Protein AF-A0A7J7QQ40-F1 (afdb_monomer_lite)

Sequence (244 aa):
MPFCTGELHTMHVVSPAYDCWCMTLIPDDSARLPAAACSSGGNGVAVFYRFKDASKQMCRLAPVPLTRGSFDIHYNEQHAAFTDAGNSPEMTLQQQGPDGIRLATNDGMHLYGQYQVTAKIAGASGVVTAFYVRSTDTYTLGNKDSPFHEIDIEFLNGNPAPPNSIWLNTYKNGISGGETLVKPADYQKLLGLSPGQTAENTYITYGFNWQPDYVMWLLNGKALQRRLYGQNITWTEMDGRSYW

Radius of gyration: 18.69 Å; chains: 1; bounding box: 43×42×52 Å

Secondary structure (DSSP, 8-state):
-----STT--EEEE-TT--EEEESSPPPGGG---THHHHTT----EE--EESSSS----------SSGGGEEEEE-GGGEEEE--TTS-EEEE--BTTB--EEEETT--EESEEEEEEEPPP-STT-EEEEEEES-----TT-TT----EEEEEEE-STTSPTTEEEEEEEETTEE---EEEPHHHHHHHHTPPTT--TTTS-EEEEEEE-SSEEEEEETTEEEEEEETT----EE-TTS-EE-

Foldseek 3Di:
DDWPPDPQFPKWKQWLVGDIDTDRDDPDPVNPDDPVCLQVSHRDIQIDKQAPPDPDGGDDDDDQDQDPVQKDWPDDCVQWDWDCPPVDTDIGWDDDVPDGTDIDTPPHGIDFDKDKDWDQDDQDAADKDKDKDKRDPPPDVVCPQQFMWMWIWIAHNVDLAPGRWTKTWIGGGNHTPAIDIHHQVLVCVVVVPDPPDGSNRDTWMWMWGGHPFKIFTDINSHTPDIDGVPDDDWHQDRNGDTDD

pLDDT: mean 78.9, std 18.03, range [40.53, 97.75]

Structure (mmCIF, N/CA/C/O backbone):
data_AF-A0A7J7QQ40-F1
#
_entry.id   AF-A0A7J7QQ40-F1
#
loop_
_atom_site.group_PDB
_atom_site.id
_atom_site.type_symbol
_atom_site.label_atom_id
_atom_site.label_alt_id
_atom_site.label_comp_id
_atom_site.label_asym_id
_atom_site.label_entity_id
_atom_site.label_seq_id
_atom_site.pdbx_PDB_ins_code
_atom_site.Cartn_x
_atom_site.Cartn_y
_atom_site.Cartn_z
_atom_site.occupancy
_atom_site.B_iso_or_equiv
_atom_site.auth_seq_id
_atom_site.auth_comp_id
_atom_site.auth_asym_id
_atom_site.auth_atom_id
_atom_site.pdbx_PDB_model_num
ATOM 1 N N . MET A 1 1 ? -12.826 -19.209 -13.824 1.00 40.53 1 MET A N 1
ATOM 2 C CA . MET A 1 1 ? -12.082 -18.076 -14.420 1.00 40.53 1 MET A CA 1
ATOM 3 C C . MET A 1 1 ? -11.463 -18.572 -15.715 1.00 40.53 1 MET A C 1
ATOM 5 O O . MET A 1 1 ? -10.940 -19.684 -15.684 1.00 40.53 1 MET A O 1
ATOM 9 N N . PRO A 1 2 ? -11.584 -17.855 -16.844 1.00 41.72 2 PRO A N 1
ATOM 10 C CA . PRO A 1 2 ? -11.052 -18.345 -18.104 1.00 41.72 2 PRO A CA 1
ATOM 11 C C . PRO A 1 2 ? -9.528 -18.368 -18.008 1.00 41.72 2 PRO A C 1
ATOM 13 O O . PRO A 1 2 ? -8.881 -17.335 -17.848 1.00 41.72 2 PRO A O 1
ATOM 16 N N . PHE A 1 3 ? -8.950 -19.562 -18.078 1.00 45.97 3 PHE A N 1
ATOM 17 C CA . PHE A 1 3 ? -7.563 -19.671 -18.483 1.00 45.97 3 PHE A CA 1
ATOM 18 C C . PHE A 1 3 ? -7.484 -19.111 -19.904 1.00 45.97 3 PHE A C 1
ATOM 20 O O . PHE A 1 3 ? -8.320 -19.456 -20.741 1.00 45.97 3 PHE A O 1
ATOM 27 N N . CYS A 1 4 ? -6.491 -18.277 -20.200 1.00 50.59 4 CYS A N 1
ATOM 28 C CA . CYS A 1 4 ? -6.173 -17.954 -21.589 1.00 50.59 4 CYS A CA 1
ATOM 29 C C . CYS A 1 4 ? -5.470 -19.179 -22.203 1.00 50.59 4 CYS A C 1
ATOM 31 O O . CYS A 1 4 ? -4.272 -19.182 -22.451 1.00 50.59 4 CYS A O 1
ATOM 33 N N . THR A 1 5 ? -6.202 -20.286 -22.334 1.00 43.09 5 THR A N 1
ATOM 34 C CA . THR A 1 5 ? -5.744 -21.540 -22.932 1.00 43.09 5 THR A CA 1
ATOM 35 C C . THR A 1 5 ? -5.909 -21.432 -24.438 1.00 43.09 5 THR A C 1
ATOM 37 O O . THR A 1 5 ? -6.897 -21.890 -25.003 1.00 43.09 5 THR A O 1
ATOM 40 N N . GLY A 1 6 ? -4.959 -20.764 -25.078 1.00 49.62 6 GLY A N 1
ATOM 41 C CA . GLY A 1 6 ? -4.845 -20.702 -26.528 1.00 49.62 6 GLY A CA 1
ATOM 42 C C . GLY A 1 6 ? -3.527 -20.042 -26.899 1.00 49.62 6 GLY A C 1
ATOM 43 O O . GLY A 1 6 ? -3.205 -18.992 -26.352 1.00 49.62 6 GLY A O 1
ATOM 44 N N . GLU A 1 7 ? -2.781 -20.638 -27.832 1.00 49.59 7 GLU A N 1
ATOM 45 C CA . GLU A 1 7 ? -1.450 -20.181 -28.282 1.00 49.59 7 GLU A CA 1
ATOM 46 C C . GLU A 1 7 ? -1.433 -18.741 -28.838 1.00 49.59 7 GLU A C 1
ATOM 48 O O . GLU A 1 7 ? -0.372 -18.177 -29.083 1.00 49.59 7 GLU A O 1
ATOM 53 N N . LEU A 1 8 ? -2.607 -18.126 -29.012 1.00 50.50 8 LEU A N 1
ATOM 54 C CA . LEU A 1 8 ? -2.779 -16.775 -29.536 1.00 50.50 8 LEU A CA 1
ATOM 55 C C . LEU A 1 8 ? -2.866 -15.692 -28.449 1.00 50.50 8 LEU A C 1
ATOM 57 O O . LEU A 1 8 ? -2.688 -14.522 -28.771 1.00 50.50 8 LEU A O 1
ATOM 61 N N . HIS A 1 9 ? -3.150 -16.035 -27.187 1.00 48.72 9 HIS A N 1
ATOM 62 C CA . HIS A 1 9 ? -3.344 -15.055 -26.111 1.00 48.72 9 HIS A CA 1
ATOM 63 C C . HIS A 1 9 ? -2.091 -14.953 -25.233 1.00 48.72 9 HIS A C 1
ATOM 65 O O . HIS A 1 9 ? -1.839 -15.818 -24.401 1.00 48.72 9 HIS A O 1
ATOM 71 N N . THR A 1 10 ? -1.309 -13.887 -25.409 1.00 52.91 10 THR A N 1
ATOM 72 C CA . THR A 1 10 ? -0.027 -13.672 -24.708 1.00 52.91 10 THR A CA 1
ATOM 73 C C . THR A 1 10 ? -0.161 -12.838 -23.435 1.00 52.91 10 THR A C 1
ATOM 75 O O . THR A 1 10 ? 0.823 -12.632 -22.723 1.00 52.91 10 THR A O 1
ATOM 78 N N . MET A 1 11 ? -1.362 -12.326 -23.140 1.00 56.81 11 MET A N 1
ATOM 79 C CA . MET A 1 11 ? -1.554 -11.365 -22.062 1.00 56.81 11 MET A CA 1
ATOM 80 C C . MET A 1 11 ? -2.849 -11.537 -21.286 1.00 56.81 11 MET A C 1
ATOM 82 O O . MET A 1 11 ? -3.912 -11.878 -21.811 1.00 56.81 11 MET A O 1
ATOM 86 N N . HIS A 1 12 ? -2.722 -11.172 -20.019 1.00 57.28 12 HIS A N 1
ATOM 87 C CA . HIS A 1 12 ? -3.754 -11.168 -19.007 1.00 57.28 12 HIS A CA 1
ATOM 88 C C . HIS A 1 12 ? -4.000 -9.742 -18.548 1.00 57.28 12 HIS A C 1
ATOM 90 O O . HIS A 1 12 ? -3.042 -8.999 -18.329 1.00 57.28 12 HIS A O 1
ATOM 96 N N . VAL A 1 13 ? -5.264 -9.368 -18.404 1.00 62.62 13 VAL A N 1
ATOM 97 C CA . VAL A 1 13 ? -5.657 -7.997 -18.079 1.00 62.62 13 VAL A CA 1
ATOM 98 C C . VAL A 1 13 ? -6.660 -8.023 -16.931 1.00 62.62 13 VAL A C 1
ATOM 100 O O . VAL A 1 13 ? -7.603 -8.808 -16.983 1.00 62.62 13 VAL A O 1
ATOM 103 N N . VAL A 1 14 ? -6.458 -7.196 -15.906 1.00 58.94 14 VAL A N 1
ATOM 104 C CA . VAL A 1 14 ? -7.343 -7.046 -14.739 1.00 58.94 14 VAL A CA 1
ATOM 105 C C . VAL A 1 14 ? -7.916 -5.634 -14.721 1.00 58.94 14 VAL A C 1
ATOM 107 O O . VAL A 1 14 ? -7.159 -4.669 -14.687 1.00 58.94 14 VAL A O 1
ATOM 110 N N . SER A 1 15 ? -9.236 -5.467 -14.776 1.00 58.34 15 SER A N 1
ATOM 111 C CA . SER A 1 15 ? -9.836 -4.130 -14.635 1.00 58.34 15 SER A CA 1
ATOM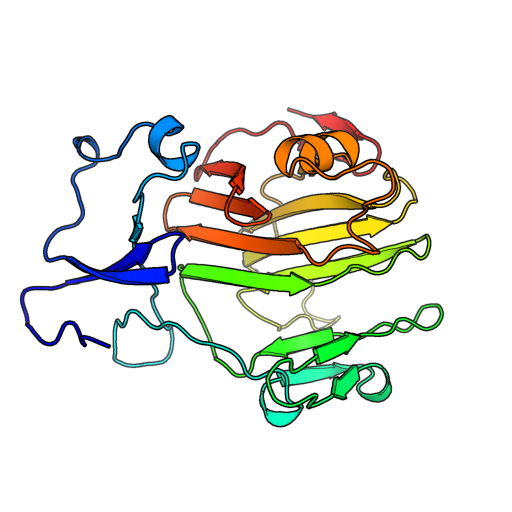 112 C C . SER A 1 15 ? -9.702 -3.629 -13.183 1.00 58.34 15 SER A C 1
ATOM 114 O O . SER A 1 15 ? -9.574 -4.444 -12.274 1.00 58.34 15 SER A O 1
ATOM 116 N N . PRO A 1 16 ? -9.804 -2.317 -12.902 1.00 55.16 16 PRO A N 1
ATOM 117 C CA . PRO A 1 16 ? -10.006 -1.776 -11.563 1.00 55.16 16 PRO A CA 1
ATOM 118 C C . PRO A 1 16 ? -11.218 -2.379 -10.846 1.00 55.16 16 PRO A C 1
ATOM 120 O O . PRO A 1 16 ? -11.280 -2.315 -9.623 1.00 55.16 16 PRO A O 1
ATOM 123 N N . ALA A 1 17 ? -12.161 -2.961 -11.597 1.00 55.66 17 ALA A N 1
ATOM 124 C CA . ALA A 1 17 ? -13.307 -3.710 -11.091 1.00 55.66 17 ALA A CA 1
ATOM 125 C C . ALA A 1 17 ? -13.046 -5.228 -10.956 1.00 55.66 17 ALA A C 1
ATOM 127 O O . ALA A 1 17 ? -13.964 -5.971 -10.628 1.00 55.66 17 ALA A O 1
ATOM 128 N N . TYR A 1 18 ? -11.806 -5.687 -11.155 1.00 56.03 18 TYR A N 1
ATOM 129 C CA . TYR A 1 18 ? -11.354 -7.079 -11.032 1.00 56.03 18 TYR A CA 1
ATOM 130 C C . TYR A 1 18 ? -11.848 -8.061 -12.104 1.00 56.03 18 TYR A C 1
ATOM 132 O O . TYR A 1 18 ? -11.770 -9.279 -11.926 1.00 56.03 18 TYR A O 1
ATOM 140 N N . ASP A 1 19 ? -12.259 -7.559 -13.266 1.00 57.31 19 ASP A N 1
ATOM 141 C CA . ASP A 1 19 ? -12.569 -8.412 -14.412 1.00 57.31 19 ASP A CA 1
ATOM 142 C C . ASP A 1 19 ? -11.286 -8.894 -15.087 1.00 57.31 19 ASP A C 1
ATOM 144 O O . ASP A 1 19 ? -10.409 -8.092 -15.410 1.00 57.31 19 ASP A O 1
ATOM 148 N N . CYS A 1 20 ? -11.193 -10.199 -15.345 1.00 55.28 20 CYS A N 1
ATOM 149 C CA . CYS A 1 20 ? -10.076 -10.799 -16.072 1.00 55.28 20 CYS A CA 1
ATOM 150 C C . CYS A 1 20 ? -10.378 -10.888 -17.574 1.00 55.28 20 CYS A C 1
ATOM 152 O O . CYS A 1 20 ? -11.368 -11.503 -17.969 1.00 55.28 20 CYS A O 1
ATOM 154 N N . TRP A 1 21 ? -9.478 -10.365 -18.407 1.00 61.38 21 TRP A N 1
ATOM 155 C CA . TRP A 1 21 ? -9.560 -10.413 -19.869 1.00 61.38 21 TRP A CA 1
ATOM 156 C C . TRP A 1 21 ? -8.337 -11.129 -20.457 1.00 61.38 21 TRP A C 1
ATOM 158 O O . TRP A 1 21 ? -7.235 -11.061 -19.903 1.00 61.38 21 TRP A O 1
ATOM 168 N N . CYS A 1 22 ? -8.533 -11.800 -21.594 1.00 59.53 22 CYS A N 1
ATOM 169 C CA . CYS A 1 22 ? -7.464 -12.390 -22.402 1.00 59.53 22 CYS A CA 1
ATOM 170 C C . CYS A 1 22 ? -7.233 -11.524 -23.640 1.00 59.53 22 CYS A C 1
ATOM 172 O O . CYS A 1 22 ? -8.180 -11.238 -24.372 1.00 59.53 22 CYS A O 1
ATOM 174 N N . MET A 1 23 ? -5.985 -11.140 -23.909 1.00 61.31 23 MET A N 1
ATOM 175 C CA . MET A 1 23 ? -5.627 -10.364 -25.101 1.00 61.31 23 MET A CA 1
ATOM 176 C C . MET A 1 23 ? -4.558 -11.080 -25.927 1.00 61.31 23 MET A C 1
ATOM 178 O O . MET A 1 23 ? -3.680 -11.750 -25.385 1.00 61.31 23 MET A O 1
ATOM 182 N N . THR A 1 24 ? -4.664 -10.959 -27.253 1.00 58.03 24 THR A N 1
ATOM 183 C CA . THR A 1 24 ? -3.716 -11.528 -28.229 1.00 58.03 24 THR A CA 1
ATOM 184 C C . THR A 1 24 ? -2.594 -10.564 -28.615 1.00 58.03 24 THR A C 1
ATOM 186 O O . THR A 1 24 ? -1.548 -10.996 -29.090 1.00 58.03 24 THR A O 1
ATOM 189 N N . LEU A 1 25 ? -2.795 -9.261 -28.409 1.00 56.12 25 LEU A N 1
ATOM 190 C CA . LEU A 1 25 ? -1.880 -8.199 -28.820 1.00 56.12 25 LEU A CA 1
ATOM 191 C C . LEU A 1 25 ? -1.725 -7.184 -27.694 1.00 56.12 25 LEU A C 1
ATOM 193 O O . LEU A 1 25 ? -2.730 -6.770 -27.111 1.00 56.12 25 LEU A O 1
ATOM 197 N N . ILE A 1 26 ? -0.481 -6.771 -27.428 1.00 52.78 26 ILE A N 1
ATOM 198 C CA . ILE A 1 26 ? -0.191 -5.537 -26.685 1.00 52.78 26 ILE A CA 1
ATOM 199 C C . ILE A 1 26 ? -0.907 -4.413 -27.441 1.00 52.78 26 ILE A C 1
ATOM 201 O O . ILE A 1 26 ? -0.630 -4.258 -28.634 1.00 52.78 26 ILE A O 1
ATOM 205 N N . PRO A 1 27 ? -1.858 -3.681 -26.821 1.00 52.19 27 PRO A N 1
ATOM 206 C CA . PRO A 1 27 ? -2.419 -2.500 -27.452 1.00 52.19 27 PRO A CA 1
ATOM 207 C C . PRO A 1 27 ? -1.269 -1.593 -27.865 1.00 52.19 27 PRO A C 1
ATOM 209 O O . PRO A 1 27 ? -0.388 -1.318 -27.052 1.00 52.19 27 PRO A O 1
ATOM 212 N N . ASP A 1 28 ? -1.272 -1.168 -29.124 1.00 49.88 28 ASP A N 1
ATOM 213 C CA . ASP A 1 28 ? -0.331 -0.166 -29.612 1.00 49.88 28 ASP A CA 1
ATOM 214 C C . ASP A 1 28 ? -0.347 1.060 -28.682 1.00 49.88 28 ASP A C 1
ATOM 216 O O . ASP A 1 28 ? -1.382 1.372 -28.087 1.00 49.88 28 ASP A O 1
ATOM 220 N N . ASP A 1 29 ? 0.768 1.780 -28.558 1.00 48.84 29 ASP A N 1
ATOM 221 C CA . ASP A 1 29 ? 0.825 2.981 -27.716 1.00 48.84 29 ASP A CA 1
ATOM 222 C C . ASP A 1 29 ? -0.242 4.020 -28.114 1.00 48.84 29 ASP A C 1
ATOM 224 O O . ASP A 1 29 ? -0.728 4.762 -27.261 1.00 48.84 29 ASP A O 1
ATOM 228 N N . SER A 1 30 ? -0.685 4.040 -29.378 1.00 50.53 30 SER A N 1
ATOM 229 C CA . SER A 1 30 ? -1.809 4.865 -29.844 1.00 50.53 30 SER A CA 1
ATOM 230 C C . SER A 1 30 ? -3.179 4.434 -29.302 1.00 50.53 30 SER A C 1
ATOM 232 O O . SER A 1 30 ? -4.102 5.246 -29.257 1.00 50.53 30 SER A O 1
ATOM 234 N N . ALA A 1 31 ? -3.320 3.184 -28.854 1.00 45.34 31 ALA A N 1
ATOM 235 C CA . ALA A 1 31 ? -4.502 2.666 -28.169 1.00 45.34 31 ALA A CA 1
ATOM 236 C C . ALA A 1 31 ? -4.484 2.962 -26.658 1.00 45.34 31 ALA A C 1
ATOM 238 O O . ALA A 1 31 ? -5.465 2.679 -25.961 1.00 45.34 31 ALA A O 1
ATOM 239 N N . ARG A 1 32 ? -3.396 3.553 -26.136 1.00 50.00 32 ARG A N 1
ATOM 240 C CA . ARG A 1 32 ? -3.329 4.041 -24.757 1.00 50.00 32 ARG A CA 1
ATOM 241 C C . ARG A 1 32 ? -4.379 5.127 -24.576 1.00 50.00 32 ARG A C 1
ATOM 243 O O . ARG A 1 32 ? -4.264 6.234 -25.100 1.00 50.00 32 ARG A O 1
ATOM 250 N N . LEU A 1 33 ? -5.401 4.816 -23.783 1.00 48.16 33 LEU A N 1
ATOM 251 C CA . LEU A 1 33 ? -6.393 5.814 -23.419 1.00 48.16 33 LEU A CA 1
ATOM 252 C C . LEU A 1 33 ? -5.708 6.996 -22.704 1.00 48.16 33 LEU A C 1
ATOM 254 O O . LEU A 1 33 ? -4.766 6.790 -21.924 1.00 48.16 33 LEU A O 1
ATOM 258 N N . PRO A 1 34 ? -6.174 8.237 -22.939 1.00 53.06 34 PRO A N 1
ATOM 259 C CA . PRO A 1 34 ? -5.664 9.398 -22.222 1.00 53.06 34 PRO A CA 1
ATOM 260 C C . PRO A 1 34 ? -5.823 9.186 -20.713 1.00 53.06 34 PRO A C 1
ATOM 262 O O . PRO A 1 34 ? -6.773 8.546 -20.270 1.00 53.06 34 PRO A O 1
ATOM 265 N N . ALA A 1 35 ? -4.923 9.750 -19.901 1.00 49.34 35 ALA A N 1
ATOM 266 C CA . ALA A 1 35 ? -4.916 9.534 -18.446 1.00 49.34 35 ALA A CA 1
ATOM 267 C C . ALA A 1 35 ? -6.272 9.838 -17.766 1.00 49.34 35 ALA A C 1
ATOM 269 O O . ALA A 1 35 ? -6.622 9.194 -16.780 1.00 49.34 35 ALA A O 1
ATOM 270 N N . ALA A 1 36 ? -7.060 10.756 -18.338 1.00 51.09 36 ALA A N 1
ATOM 271 C CA . ALA A 1 36 ? -8.415 11.093 -17.897 1.00 51.09 36 ALA A CA 1
ATOM 272 C C . ALA A 1 36 ? -9.437 9.934 -18.010 1.00 51.09 36 ALA A C 1
ATOM 274 O O . ALA A 1 36 ? -10.468 9.932 -17.336 1.00 51.09 36 ALA A O 1
ATOM 275 N N . ALA A 1 37 ? -9.165 8.925 -18.838 1.00 48.50 37 ALA A N 1
ATOM 276 C CA . ALA A 1 37 ? -10.001 7.732 -18.948 1.00 48.50 37 ALA A CA 1
ATOM 277 C C . ALA A 1 37 ? -9.877 6.814 -17.717 1.00 48.50 37 ALA A C 1
ATOM 279 O O . ALA A 1 37 ? -10.826 6.112 -17.382 1.00 48.50 37 ALA A O 1
ATOM 280 N N . CYS A 1 38 ? -8.742 6.853 -17.005 1.00 46.78 38 CYS A N 1
ATOM 281 C CA . CYS A 1 38 ? -8.542 6.089 -15.768 1.00 46.78 38 CYS A CA 1
ATOM 282 C C . CYS A 1 38 ? -9.146 6.782 -14.534 1.00 46.78 38 CYS A C 1
ATOM 284 O O . CYS A 1 38 ? -9.433 6.122 -13.542 1.00 46.78 38 CYS A O 1
ATOM 286 N N . SER A 1 39 ? -9.339 8.106 -14.571 1.00 45.53 39 SER A N 1
ATOM 287 C CA . SER A 1 39 ? -9.872 8.891 -13.446 1.00 45.53 39 SER A CA 1
ATOM 288 C C . SER A 1 39 ? -11.400 9.030 -13.443 1.00 45.53 39 SER A C 1
ATOM 290 O O . SER A 1 39 ? -11.967 9.470 -12.447 1.00 45.53 39 SER A O 1
ATOM 292 N N . SER A 1 40 ? -12.076 8.638 -14.526 1.00 48.31 40 SER A N 1
ATOM 293 C CA . SER A 1 40 ? -13.537 8.722 -14.686 1.00 48.31 40 SER A CA 1
ATOM 294 C C . SER A 1 40 ? -14.291 7.454 -14.260 1.00 48.31 40 SER A C 1
ATOM 296 O O . SER A 1 40 ? -15.495 7.357 -14.482 1.00 48.31 40 SER A O 1
ATOM 298 N N . GLY A 1 41 ? -13.608 6.482 -13.642 1.00 43.09 41 GLY A N 1
ATOM 299 C CA . GLY A 1 41 ? -14.210 5.195 -13.266 1.00 43.09 41 GLY A CA 1
ATOM 300 C C . GLY A 1 41 ? -14.533 4.290 -14.462 1.00 43.09 41 GLY A C 1
ATOM 301 O O . GLY A 1 41 ? -15.332 3.369 -14.328 1.00 43.09 41 GLY A O 1
ATOM 302 N N . GLY A 1 42 ? -13.950 4.560 -15.635 1.00 44.19 42 GLY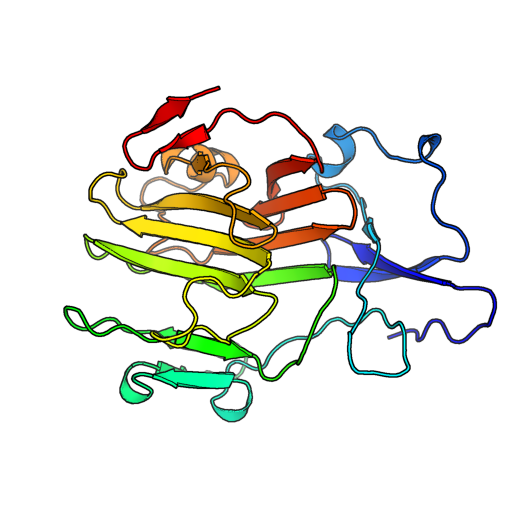 A N 1
ATOM 303 C CA . GLY A 1 42 ? -14.115 3.731 -16.827 1.00 44.19 42 GLY A CA 1
ATOM 304 C C . GLY A 1 42 ? -13.342 2.407 -16.765 1.00 44.19 42 GLY A C 1
ATOM 305 O O . GLY A 1 42 ? -12.440 2.229 -15.948 1.00 44.19 42 GLY A O 1
ATOM 306 N N . ASN A 1 43 ? -13.672 1.508 -17.700 1.00 43.38 43 ASN A N 1
ATOM 307 C CA . ASN A 1 43 ? -13.111 0.160 -17.903 1.00 43.38 43 ASN A CA 1
ATOM 308 C C . ASN A 1 43 ? -11.622 0.140 -18.324 1.00 43.38 43 ASN A C 1
ATOM 310 O O . ASN A 1 43 ? -11.235 -0.680 -19.155 1.00 43.38 43 ASN A O 1
ATOM 314 N N . GLY A 1 44 ? -10.775 1.056 -17.848 1.00 45.22 44 GLY A N 1
ATOM 315 C CA . GLY A 1 44 ? -9.332 0.942 -18.080 1.00 45.22 44 GLY A CA 1
ATOM 316 C C . GLY A 1 44 ? -8.866 -0.387 -17.501 1.00 45.22 44 GLY A C 1
ATOM 317 O O . GLY A 1 44 ? -9.320 -0.737 -16.432 1.00 45.22 44 GLY A O 1
ATOM 318 N N . VAL A 1 45 ? -8.043 -1.173 -18.184 1.00 48.41 45 VAL A N 1
ATOM 319 C CA . VAL A 1 45 ? -7.668 -2.512 -17.707 1.00 48.41 45 VAL A CA 1
ATOM 320 C C . VAL A 1 45 ? -6.159 -2.523 -17.458 1.00 48.41 45 VAL A C 1
ATOM 322 O O . VAL A 1 45 ? -5.386 -2.064 -18.296 1.00 48.41 45 VAL A O 1
ATOM 325 N N . ALA A 1 46 ? -5.730 -2.967 -16.280 1.00 47.22 46 ALA A N 1
ATOM 326 C CA . ALA A 1 46 ? -4.331 -3.166 -15.932 1.00 47.22 46 ALA A CA 1
ATOM 327 C C . ALA A 1 46 ? -3.817 -4.409 -16.667 1.00 47.22 46 ALA A C 1
ATOM 329 O O . ALA A 1 46 ? -4.304 -5.512 -16.430 1.00 47.22 46 ALA A O 1
ATOM 330 N N . VAL A 1 47 ? -2.871 -4.250 -17.587 1.00 51.97 47 VAL A N 1
ATOM 331 C CA . VAL A 1 47 ? -2.272 -5.384 -18.302 1.00 51.97 47 VAL A CA 1
ATOM 332 C C . VAL A 1 47 ? -1.194 -6.009 -17.402 1.00 51.97 47 VAL A C 1
ATOM 334 O O . VAL A 1 47 ? -0.566 -5.327 -16.618 1.00 51.97 47 VAL A O 1
ATOM 337 N N . PHE A 1 48 ? -0.961 -7.312 -17.485 1.00 54.88 48 PHE A N 1
ATOM 338 C CA . PHE A 1 48 ? 0.131 -8.044 -16.825 1.00 54.88 48 PHE A CA 1
ATOM 339 C C . PHE A 1 48 ? -0.010 -8.319 -15.313 1.00 54.88 48 PHE A C 1
ATOM 341 O O . PHE A 1 48 ? 0.206 -7.472 -14.451 1.00 54.88 48 PHE A O 1
ATOM 348 N N . TYR A 1 49 ? -0.219 -9.600 -15.007 1.00 51.28 49 TYR A N 1
ATOM 349 C CA . TYR A 1 49 ? 0.254 -10.254 -13.787 1.00 51.28 49 TYR A CA 1
ATOM 350 C C . TYR A 1 49 ? 1.210 -11.366 -14.234 1.00 51.28 49 TYR A C 1
ATOM 352 O O . TYR A 1 49 ? 0.828 -12.234 -15.026 1.00 51.28 49 TYR A O 1
ATOM 360 N N . ARG A 1 50 ? 2.472 -11.330 -13.797 1.00 52.03 50 ARG A N 1
ATOM 361 C CA . ARG A 1 50 ? 3.450 -12.391 -14.068 1.00 52.03 50 ARG A CA 1
ATOM 362 C C . ARG A 1 50 ? 3.948 -12.951 -12.745 1.00 52.03 50 ARG A C 1
ATOM 364 O O . ARG A 1 50 ? 4.600 -12.259 -11.979 1.00 52.03 50 ARG A O 1
ATOM 371 N N . PHE A 1 51 ? 3.682 -14.224 -12.491 1.00 52.50 51 PHE A N 1
ATOM 372 C CA . PHE A 1 51 ? 4.278 -14.925 -11.359 1.00 52.50 51 PHE A CA 1
ATOM 373 C C . PHE A 1 51 ? 5.715 -15.333 -11.715 1.00 52.50 51 PHE A C 1
ATOM 375 O O . PHE A 1 51 ? 5.963 -15.791 -12.834 1.00 52.50 51 PHE A O 1
ATOM 382 N N . LYS A 1 52 ? 6.674 -15.121 -10.807 1.00 50.88 52 LYS A N 1
ATOM 383 C CA . LYS A 1 52 ? 8.102 -15.348 -11.095 1.00 50.88 52 LYS A CA 1
ATOM 384 C C . LYS A 1 52 ? 8.455 -16.838 -11.173 1.00 50.88 52 LYS A C 1
ATOM 386 O O . LYS A 1 52 ? 9.239 -17.218 -12.038 1.00 50.88 52 LYS A O 1
ATOM 391 N N . ASP A 1 53 ? 7.833 -17.658 -10.322 1.00 52.66 53 ASP A N 1
ATOM 392 C CA . ASP A 1 53 ? 8.268 -19.041 -10.052 1.00 52.66 53 ASP A CA 1
ATOM 393 C C . ASP A 1 53 ? 7.306 -20.130 -10.563 1.00 52.66 53 ASP A C 1
ATOM 395 O O . ASP A 1 53 ? 7.497 -21.317 -10.310 1.00 52.66 53 ASP A O 1
ATOM 399 N N . ALA A 1 54 ? 6.286 -19.760 -11.336 1.00 46.28 54 ALA A N 1
ATOM 400 C CA . ALA A 1 54 ? 5.402 -20.708 -12.000 1.00 46.28 54 ALA A CA 1
ATOM 401 C C . ALA A 1 54 ? 5.708 -20.652 -13.489 1.00 46.28 54 ALA A C 1
ATOM 403 O O . ALA A 1 54 ? 5.748 -19.583 -14.093 1.00 46.28 54 ALA A O 1
ATOM 404 N N . SER A 1 55 ? 5.851 -21.815 -14.108 1.00 45.00 55 SER A N 1
ATOM 405 C CA . SER A 1 55 ? 5.954 -22.025 -15.555 1.00 45.00 55 SER A CA 1
ATOM 406 C C . SER A 1 55 ? 4.713 -21.565 -16.350 1.00 45.00 55 SER A C 1
ATOM 408 O O . SER A 1 55 ? 4.429 -22.091 -17.424 1.00 45.00 55 SER A O 1
ATOM 410 N N . LYS A 1 56 ? 3.932 -20.612 -15.827 1.00 48.81 56 LYS A N 1
ATOM 411 C CA . LYS A 1 56 ? 2.649 -20.152 -16.347 1.00 48.81 56 LYS A CA 1
ATOM 412 C C . LYS A 1 56 ? 2.539 -18.635 -16.196 1.00 48.81 56 LYS A C 1
ATOM 414 O O . LYS A 1 56 ? 2.537 -18.100 -15.091 1.00 48.81 56 LYS A O 1
ATOM 419 N N . GLN A 1 57 ? 2.408 -17.950 -17.327 1.00 50.50 57 GLN A N 1
ATOM 420 C CA . GLN A 1 57 ? 1.807 -16.620 -17.382 1.00 50.50 57 GLN A CA 1
ATOM 421 C C . GLN A 1 57 ? 0.315 -16.807 -17.072 1.00 50.50 57 GLN A C 1
ATOM 423 O O . GLN A 1 57 ? -0.326 -17.650 -17.698 1.00 50.50 57 GLN A O 1
ATOM 428 N N . MET A 1 58 ? -0.222 -16.127 -16.056 1.00 50.16 58 MET A N 1
ATOM 429 C CA . MET A 1 58 ? -1.634 -16.271 -15.691 1.00 50.16 58 MET A CA 1
ATOM 430 C C . MET A 1 58 ? -2.205 -14.995 -15.081 1.00 50.16 58 MET A C 1
ATOM 432 O O . MET A 1 58 ? -1.590 -14.404 -14.206 1.00 50.16 58 MET A O 1
ATOM 436 N N . CYS A 1 59 ? -3.410 -14.603 -15.496 1.00 51.78 59 CYS A N 1
ATOM 437 C CA . CYS A 1 59 ? -4.254 -13.688 -14.733 1.00 51.78 59 CYS A CA 1
ATOM 438 C C . CYS A 1 59 ? -4.759 -14.449 -13.519 1.00 51.78 59 CYS A C 1
ATOM 440 O O . CYS A 1 59 ? -5.336 -15.529 -13.687 1.00 51.78 59 CYS A O 1
ATOM 442 N N . ARG A 1 60 ? -4.600 -13.902 -12.317 1.00 60.75 60 ARG A N 1
ATOM 443 C CA . ARG A 1 60 ? -5.215 -14.486 -11.131 1.00 60.75 60 ARG A CA 1
ATOM 444 C C . ARG A 1 60 ? -5.796 -13.395 -10.256 1.00 60.75 60 ARG A C 1
ATOM 446 O O . ARG A 1 60 ? -5.084 -12.493 -9.831 1.00 60.75 60 ARG A O 1
ATOM 453 N N . LEU A 1 61 ? -7.078 -13.540 -9.939 1.00 62.97 61 LEU A N 1
ATOM 454 C CA . LEU A 1 61 ? -7.627 -12.925 -8.745 1.00 62.97 61 LEU A CA 1
ATOM 455 C C . LEU A 1 61 ? -7.230 -13.804 -7.558 1.00 62.97 61 LEU A C 1
ATOM 457 O O . LEU A 1 61 ? -7.638 -14.964 -7.479 1.00 62.97 61 LEU A O 1
ATOM 461 N N . ALA A 1 62 ? -6.390 -13.262 -6.685 1.00 71.56 62 ALA A N 1
ATOM 462 C CA . ALA A 1 62 ? -5.800 -13.964 -5.555 1.00 71.56 62 ALA A CA 1
ATOM 463 C C . ALA A 1 62 ? -6.315 -13.363 -4.240 1.00 71.56 62 ALA A C 1
ATOM 465 O O . ALA A 1 62 ? -5.653 -12.504 -3.660 1.00 71.56 62 ALA A O 1
ATOM 466 N N . PRO A 1 63 ? -7.517 -13.743 -3.771 1.00 77.12 63 PRO A N 1
ATOM 467 C CA . PRO A 1 63 ? -7.938 -13.355 -2.436 1.00 77.12 63 PRO A CA 1
ATOM 468 C C . PRO A 1 63 ? -7.044 -14.084 -1.429 1.00 77.12 63 PRO A C 1
ATOM 470 O O . PRO A 1 63 ? -7.104 -15.308 -1.325 1.00 77.12 63 PRO A O 1
ATOM 473 N N . VAL A 1 64 ? -6.199 -13.343 -0.713 1.00 86.25 64 VAL A N 1
ATOM 474 C CA . VAL A 1 64 ? -5.380 -13.902 0.367 1.00 86.25 64 VAL A CA 1
ATOM 475 C C . VAL A 1 64 ? -6.277 -14.052 1.597 1.00 86.25 64 VAL A C 1
ATOM 477 O O . VAL A 1 64 ? -6.775 -13.038 2.095 1.00 86.25 64 VAL A O 1
ATOM 480 N N . PRO A 1 65 ? -6.529 -15.278 2.093 1.00 88.50 65 PRO A N 1
ATOM 481 C CA . PRO A 1 65 ? -7.344 -15.456 3.286 1.00 88.50 65 PRO A CA 1
ATOM 482 C C . PRO A 1 65 ? -6.704 -14.743 4.480 1.00 88.50 65 PRO A C 1
ATOM 484 O O . PRO A 1 65 ? -5.507 -14.880 4.718 1.00 88.50 65 PRO A O 1
ATOM 487 N N . LEU A 1 66 ? -7.494 -14.020 5.275 1.00 91.75 66 LEU A N 1
ATOM 488 C CA . LEU A 1 66 ? -7.021 -13.388 6.512 1.00 91.75 66 LEU A CA 1
ATOM 489 C C . LEU A 1 66 ? -6.947 -14.421 7.645 1.00 91.75 66 LEU A C 1
ATOM 491 O O . LEU A 1 66 ? -7.608 -14.309 8.671 1.00 91.75 66 LEU A O 1
ATOM 495 N N . THR A 1 67 ? -6.146 -15.462 7.426 1.00 92.62 67 THR A N 1
ATOM 496 C CA . THR A 1 67 ? -5.884 -16.536 8.384 1.00 92.62 67 THR A CA 1
ATOM 497 C C . THR A 1 67 ? -4.391 -16.648 8.629 1.00 92.62 67 THR A C 1
ATOM 499 O O . THR A 1 67 ? -3.586 -16.363 7.743 1.00 92.62 67 THR A O 1
ATOM 502 N N . ARG A 1 68 ? -4.004 -17.138 9.808 1.00 93.06 68 ARG A N 1
ATOM 503 C CA . ARG A 1 68 ? -2.591 -17.277 10.173 1.00 93.06 68 ARG A CA 1
ATOM 504 C C . ARG A 1 68 ? -1.765 -18.062 9.144 1.00 93.06 68 ARG A C 1
ATOM 506 O O . ARG A 1 68 ? -0.605 -17.731 8.916 1.00 93.06 68 ARG A O 1
ATOM 513 N N . GLY A 1 69 ? -2.352 -19.085 8.523 1.00 94.12 69 GLY A N 1
ATOM 514 C CA . GLY A 1 69 ? -1.674 -19.943 7.548 1.00 94.12 69 GLY A CA 1
ATOM 515 C C . GLY A 1 69 ? -1.392 -19.289 6.192 1.00 94.12 69 GLY A C 1
ATOM 516 O O . GLY A 1 69 ? -0.715 -19.896 5.373 1.00 94.12 69 GLY A O 1
ATOM 517 N N . SER A 1 70 ? -1.899 -18.081 5.936 1.00 93.44 70 SER A N 1
ATOM 518 C CA . SER A 1 70 ? -1.706 -17.350 4.674 1.00 93.44 70 SER A CA 1
ATOM 519 C C . SER A 1 70 ? -0.552 -16.345 4.719 1.00 93.44 70 SER A C 1
ATOM 521 O O . SER A 1 70 ? -0.268 -15.682 3.720 1.00 93.44 70 SER A O 1
ATOM 523 N N . PHE A 1 71 ? 0.113 -16.222 5.871 1.00 94.38 71 PHE A N 1
ATOM 524 C CA . PHE A 1 71 ? 1.157 -15.231 6.090 1.00 94.38 71 PHE A CA 1
ATOM 525 C C . PHE A 1 71 ? 2.398 -15.830 6.742 1.00 94.38 71 PHE A C 1
ATOM 527 O O . PHE A 1 71 ? 2.313 -16.582 7.716 1.00 94.38 71 PHE A O 1
ATOM 534 N N . ASP A 1 72 ? 3.550 -15.410 6.241 1.00 93.31 72 ASP A N 1
ATOM 535 C CA . ASP A 1 72 ? 4.843 -15.590 6.877 1.00 93.31 72 ASP A CA 1
ATOM 536 C C . ASP A 1 72 ? 5.082 -14.389 7.796 1.00 93.31 72 ASP A C 1
ATOM 538 O O . ASP A 1 72 ? 5.156 -13.246 7.345 1.00 93.31 72 ASP A O 1
ATOM 542 N N . ILE A 1 73 ? 5.142 -14.631 9.106 1.00 92.75 73 ILE A N 1
ATOM 543 C CA . ILE A 1 73 ? 5.380 -13.580 10.099 1.00 92.75 73 ILE A CA 1
ATOM 544 C C . ILE A 1 73 ? 6.879 -13.498 10.364 1.00 92.75 73 ILE A C 1
ATOM 546 O O . ILE A 1 73 ? 7.499 -14.483 10.759 1.00 92.75 73 ILE A O 1
ATOM 550 N N . HIS A 1 74 ? 7.455 -12.315 10.171 1.00 90.94 74 HIS A N 1
ATOM 551 C CA . HIS A 1 74 ? 8.898 -12.109 10.286 1.00 90.94 74 HIS A CA 1
ATOM 552 C C . HIS A 1 74 ? 9.342 -11.881 11.733 1.00 90.94 74 HIS A C 1
ATOM 554 O O . HIS A 1 74 ? 10.426 -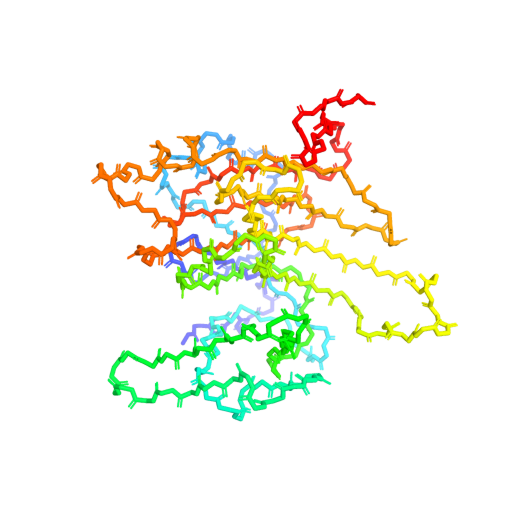12.311 12.118 1.00 90.94 74 HIS A O 1
ATOM 560 N N . TYR A 1 75 ? 8.524 -11.196 12.536 1.00 93.12 75 TYR A N 1
ATOM 561 C CA . TYR A 1 75 ? 8.791 -10.938 13.952 1.00 93.12 75 TYR A CA 1
ATOM 562 C C . TYR A 1 75 ? 7.505 -10.605 14.714 1.00 93.12 75 TYR A C 1
ATOM 564 O O . TYR A 1 75 ? 6.517 -10.194 14.110 1.00 93.12 75 TYR A O 1
ATOM 572 N N . ASN A 1 76 ? 7.549 -10.743 16.044 1.00 95.31 76 ASN A N 1
ATOM 573 C CA . ASN A 1 76 ? 6.492 -10.348 16.984 1.00 95.31 76 ASN A CA 1
ATOM 574 C C . ASN A 1 76 ? 5.093 -10.889 16.644 1.00 95.31 76 ASN A C 1
ATOM 576 O O . ASN A 1 76 ? 4.107 -10.158 16.680 1.00 95.31 76 ASN A O 1
ATOM 580 N N . GLU A 1 77 ? 4.994 -12.182 16.332 1.00 95.44 77 GLU A N 1
ATOM 581 C CA . GLU A 1 77 ? 3.736 -12.862 15.989 1.00 95.44 77 GLU A CA 1
ATOM 582 C C . GLU A 1 77 ? 2.604 -12.644 16.995 1.00 95.44 77 GLU A C 1
ATOM 584 O O . GLU A 1 77 ? 1.446 -12.541 16.597 1.00 95.44 77 GLU A O 1
ATOM 589 N N . GLN A 1 78 ? 2.927 -12.486 18.277 1.00 95.75 78 GLN A N 1
ATOM 590 C CA . GLN A 1 78 ? 1.957 -12.186 19.326 1.00 95.75 78 GLN A CA 1
ATOM 591 C C . GLN A 1 78 ? 1.202 -10.855 19.123 1.00 95.75 78 GLN A C 1
ATOM 593 O O . GLN A 1 78 ? 0.224 -10.602 19.821 1.00 95.75 78 GLN A O 1
ATOM 598 N N . HIS A 1 79 ? 1.629 -10.008 18.179 1.00 96.69 79 HIS A N 1
ATOM 599 C CA . HIS A 1 79 ? 0.967 -8.755 17.803 1.00 96.69 79 HIS A CA 1
ATOM 600 C C . HIS A 1 79 ? 0.052 -8.885 16.567 1.00 96.69 79 HIS A C 1
ATOM 602 O O . HIS A 1 79 ? -0.490 -7.877 16.109 1.00 96.69 79 HIS A O 1
ATOM 608 N N . ALA A 1 80 ? -0.144 -10.096 16.030 1.00 96.50 80 ALA A N 1
ATOM 609 C CA . ALA A 1 80 ? -1.187 -10.397 15.049 1.00 96.50 80 ALA A CA 1
ATOM 610 C C . ALA A 1 80 ? -2.326 -11.189 15.694 1.00 96.50 80 ALA A C 1
ATOM 612 O O . ALA A 1 80 ? -2.108 -12.208 16.348 1.00 96.50 80 ALA A O 1
ATOM 613 N N . ALA A 1 81 ? -3.559 -10.772 15.422 1.00 95.69 81 ALA A N 1
ATOM 614 C CA . ALA A 1 81 ? -4.750 -11.562 15.697 1.00 95.69 81 ALA A CA 1
ATOM 615 C C . ALA A 1 81 ? -5.542 -11.770 14.406 1.00 95.69 81 ALA A C 1
ATOM 617 O O . ALA A 1 81 ? -5.723 -10.837 13.625 1.00 95.69 81 ALA A O 1
ATOM 618 N N . PHE A 1 82 ? -6.025 -12.993 14.203 1.00 94.56 82 PHE A N 1
ATOM 619 C CA . PHE A 1 82 ? -6.857 -13.372 13.066 1.00 94.56 82 PHE A CA 1
ATOM 620 C C . PHE A 1 82 ? -8.218 -13.796 13.601 1.00 94.56 82 PHE A C 1
ATOM 622 O O . PHE A 1 82 ? -8.316 -14.749 14.375 1.00 94.56 82 PHE A O 1
ATOM 629 N N . THR A 1 83 ? -9.256 -13.075 13.207 1.00 92.50 83 THR A N 1
ATOM 630 C CA . THR A 1 83 ? -10.634 -13.322 13.626 1.00 92.50 83 THR A CA 1
ATOM 631 C C . THR A 1 83 ? -11.455 -13.756 12.430 1.00 92.50 83 THR A C 1
ATOM 633 O O . THR A 1 83 ? -11.640 -13.001 11.477 1.00 92.50 83 THR A O 1
ATOM 636 N N . ASP A 1 84 ? -11.977 -14.976 12.505 1.00 84.44 84 ASP A N 1
ATOM 637 C CA . ASP A 1 84 ? -12.959 -15.479 11.556 1.00 84.44 84 ASP A CA 1
ATOM 638 C C . ASP A 1 84 ? -14.362 -15.087 12.039 1.00 84.44 84 ASP A C 1
ATOM 640 O O . ASP A 1 84 ? -14.988 -15.786 12.837 1.00 84.44 84 ASP A O 1
ATOM 644 N N . ALA A 1 85 ? -14.839 -13.919 11.602 1.00 76.00 85 ALA A N 1
ATOM 645 C CA . ALA A 1 85 ? -16.212 -13.477 11.843 1.00 76.00 85 ALA A CA 1
ATOM 646 C C . ALA A 1 85 ? -17.164 -13.946 10.721 1.00 76.00 85 ALA A C 1
ATOM 648 O O . ALA A 1 85 ? -18.083 -13.225 10.318 1.00 76.00 85 ALA A O 1
ATOM 649 N N . GLY A 1 86 ? -16.940 -15.149 10.179 1.00 75.38 86 GLY A N 1
ATOM 650 C CA . GLY A 1 86 ? -17.736 -15.732 9.104 1.00 75.38 86 GLY A CA 1
ATOM 651 C C . GLY A 1 86 ? -17.480 -15.035 7.769 1.00 75.38 86 GLY A C 1
ATOM 652 O O . GLY A 1 86 ? -16.432 -15.202 7.157 1.00 75.38 86 GLY A O 1
ATOM 653 N N . ASN A 1 87 ? -18.438 -14.233 7.297 1.00 73.00 87 ASN A N 1
ATOM 654 C CA . ASN A 1 87 ? -18.324 -13.555 5.996 1.00 73.00 87 ASN A CA 1
ATOM 655 C C . ASN A 1 87 ? -17.395 -12.326 6.009 1.00 73.00 87 ASN A C 1
ATOM 657 O O . ASN A 1 87 ? -17.151 -11.749 4.950 1.00 73.00 87 ASN A O 1
ATOM 661 N N . SER A 1 88 ? -16.888 -11.928 7.178 1.00 79.38 88 SER A N 1
ATOM 662 C CA . SER A 1 88 ? -16.017 -10.760 7.347 1.00 79.38 88 SER A CA 1
ATOM 663 C C . SER A 1 88 ? -14.769 -11.136 8.146 1.00 79.38 88 SER A C 1
ATOM 665 O O . SER A 1 88 ? -14.661 -10.763 9.313 1.00 79.38 88 SER A O 1
ATOM 667 N N . PRO A 1 89 ? -13.840 -11.921 7.575 1.00 88.50 89 PRO A N 1
ATOM 668 C CA . PRO A 1 89 ? -12.595 -12.223 8.262 1.00 88.50 89 PRO A CA 1
ATOM 669 C C . PRO A 1 89 ? -11.799 -10.927 8.476 1.00 88.50 89 PRO A C 1
ATOM 671 O O . PRO A 1 89 ? -11.746 -10.067 7.597 1.00 88.50 89 PRO A O 1
ATOM 674 N N . GLU A 1 90 ? -11.180 -10.788 9.644 1.00 92.50 90 GLU A N 1
ATOM 675 C CA . GLU A 1 90 ? -10.396 -9.611 10.016 1.00 92.50 90 GLU A CA 1
ATOM 676 C C . GLU A 1 90 ? -9.019 -10.032 10.535 1.00 92.50 90 GLU A C 1
ATOM 678 O O . GLU A 1 90 ? -8.873 -11.027 11.247 1.00 92.50 90 GLU A O 1
ATOM 683 N N . MET A 1 91 ? -8.002 -9.243 10.192 1.00 94.88 91 MET A N 1
ATOM 684 C CA . MET A 1 91 ? -6.658 -9.339 10.751 1.00 94.88 91 MET A CA 1
ATOM 685 C C . MET A 1 91 ? -6.365 -8.042 11.500 1.00 94.88 91 MET A C 1
ATOM 687 O O . MET A 1 91 ? -6.433 -6.961 10.919 1.00 94.88 91 MET A O 1
ATOM 691 N N . THR A 1 92 ? -6.026 -8.150 12.781 1.00 95.88 92 THR A N 1
ATOM 692 C CA . THR A 1 92 ? -5.602 -7.015 13.607 1.00 95.88 92 THR A CA 1
ATOM 693 C C . THR A 1 92 ? -4.099 -7.068 13.804 1.00 95.88 92 THR A C 1
ATOM 695 O O . THR A 1 92 ? -3.576 -8.080 14.269 1.00 95.88 92 THR A O 1
ATOM 698 N N . LEU A 1 93 ? -3.424 -5.964 13.491 1.00 95.88 93 LEU A N 1
ATOM 699 C CA . LEU A 1 93 ? -1.996 -5.770 13.726 1.00 95.88 93 LEU A CA 1
ATOM 700 C C . LEU A 1 93 ? -1.817 -4.716 14.811 1.00 95.88 93 LEU A C 1
ATOM 702 O O . LEU A 1 93 ? -2.399 -3.634 14.725 1.00 95.88 93 LEU A O 1
ATOM 706 N N . GLN A 1 94 ? -1.040 -5.042 15.837 1.00 94.50 94 GLN A N 1
ATOM 707 C CA . GLN A 1 94 ? -0.853 -4.179 16.997 1.00 94.50 94 GLN A CA 1
ATOM 708 C C . GLN A 1 94 ? 0.588 -3.683 17.091 1.00 94.50 94 GLN A C 1
ATOM 710 O O . GLN A 1 94 ? 1.543 -4.386 16.763 1.00 94.50 94 GLN A O 1
ATOM 715 N N . GLN A 1 95 ? 0.733 -2.455 17.573 1.00 92.69 95 GLN A N 1
ATOM 716 C CA . GLN A 1 95 ? 2.011 -1.918 18.010 1.00 92.69 95 GLN A CA 1
ATOM 717 C C . GLN A 1 95 ? 1.918 -1.617 19.503 1.00 92.69 95 GLN A C 1
ATOM 719 O O . GLN A 1 95 ? 1.005 -0.915 19.942 1.00 92.69 95 GLN A O 1
ATOM 724 N N . GLN A 1 96 ? 2.873 -2.131 20.275 1.00 91.69 96 GLN A N 1
ATOM 725 C CA . GLN A 1 96 ? 2.994 -1.866 21.704 1.00 91.69 96 GLN A CA 1
ATOM 726 C C . GLN A 1 96 ? 4.344 -1.200 21.974 1.00 91.69 96 GLN A C 1
ATOM 728 O O . GLN A 1 96 ? 5.392 -1.834 21.919 1.00 91.69 96 GLN A O 1
ATOM 733 N N . GLY A 1 97 ? 4.330 0.106 22.249 1.00 88.94 97 GLY A N 1
ATOM 734 C CA . GLY A 1 97 ? 5.569 0.876 22.370 1.00 88.94 97 GLY A CA 1
ATOM 735 C C . GLY A 1 97 ? 6.394 0.817 21.070 1.00 88.94 97 GLY A C 1
ATOM 736 O O . GLY A 1 97 ? 5.847 1.140 20.010 1.00 88.94 97 GLY A O 1
ATOM 737 N N . PRO A 1 98 ? 7.686 0.436 21.120 1.00 88.75 98 PRO A N 1
ATOM 738 C CA . PRO A 1 98 ? 8.516 0.296 19.922 1.00 88.75 98 PRO A CA 1
ATOM 739 C C . PRO A 1 98 ? 8.248 -1.004 19.145 1.00 88.75 98 PRO A C 1
ATOM 741 O O . PRO A 1 98 ? 8.713 -1.147 18.015 1.00 88.75 98 PRO A O 1
ATOM 744 N N . ASP A 1 99 ? 7.513 -1.951 19.731 1.00 93.25 99 ASP A N 1
ATOM 745 C CA . ASP A 1 99 ? 7.371 -3.295 19.191 1.00 93.25 99 ASP A CA 1
ATOM 746 C C . ASP A 1 99 ? 6.158 -3.376 18.255 1.00 93.25 99 ASP A C 1
ATOM 748 O O . ASP A 1 99 ? 5.005 -3.478 18.683 1.00 93.25 99 ASP A O 1
ATOM 752 N N . GLY A 1 100 ? 6.425 -3.309 16.950 1.00 94.00 100 GLY A N 1
ATOM 753 C CA . GLY A 1 100 ? 5.443 -3.553 15.888 1.00 94.00 100 GLY A CA 1
ATOM 754 C C . GLY A 1 100 ? 5.429 -5.009 15.418 1.00 94.00 100 GLY A C 1
ATOM 755 O O . GLY A 1 100 ? 6.005 -5.886 16.058 1.00 94.00 100 GLY A O 1
ATOM 756 N N . ILE A 1 101 ? 4.825 -5.253 14.256 1.00 95.19 101 ILE A N 1
ATOM 757 C CA . ILE A 1 101 ? 4.795 -6.553 13.572 1.00 95.19 101 ILE A CA 1
ATOM 758 C C . ILE A 1 101 ? 5.041 -6.371 12.076 1.00 95.19 101 ILE A C 1
ATOM 760 O O . ILE A 1 101 ? 4.667 -5.352 11.497 1.00 95.19 101 ILE A O 1
ATOM 764 N N . ARG A 1 102 ? 5.647 -7.379 11.448 1.00 93.56 102 ARG A N 1
ATOM 765 C CA . ARG A 1 102 ? 5.768 -7.482 9.994 1.00 93.56 102 ARG A CA 1
ATOM 766 C C . ARG A 1 102 ? 5.441 -8.889 9.537 1.00 93.56 102 ARG A C 1
ATOM 768 O O . ARG A 1 102 ? 5.903 -9.869 10.120 1.00 93.56 102 ARG A O 1
ATOM 775 N N . LEU A 1 103 ? 4.688 -8.965 8.453 1.00 93.25 103 LEU A N 1
ATOM 776 C CA . LEU A 1 103 ? 4.260 -10.201 7.821 1.00 93.25 103 LEU A CA 1
ATOM 777 C C . LEU A 1 103 ? 4.196 -10.019 6.305 1.00 93.25 103 LEU A C 1
ATOM 779 O O . LEU A 1 103 ? 3.938 -8.915 5.823 1.00 93.25 103 LEU A O 1
ATOM 783 N N . ALA A 1 104 ? 4.413 -11.102 5.573 1.00 92.50 104 ALA A N 1
ATOM 784 C CA . ALA A 1 104 ? 4.267 -11.175 4.128 1.00 92.50 104 ALA A CA 1
ATOM 785 C C . ALA A 1 104 ? 3.275 -12.283 3.772 1.00 92.50 104 ALA A C 1
ATOM 787 O O . ALA A 1 104 ? 3.149 -13.274 4.485 1.00 92.50 104 ALA A O 1
ATOM 788 N N . THR A 1 105 ? 2.542 -12.126 2.674 1.00 90.75 105 THR A N 1
ATOM 789 C CA . THR A 1 105 ? 1.664 -13.190 2.175 1.00 90.75 105 THR A CA 1
ATOM 790 C C . THR A 1 105 ? 2.513 -14.349 1.659 1.00 90.75 105 THR A C 1
ATOM 792 O O . THR A 1 105 ? 3.463 -14.104 0.916 1.00 90.75 105 THR A O 1
ATOM 795 N N . ASN A 1 106 ? 2.117 -15.595 1.911 1.00 87.50 106 ASN A N 1
ATOM 796 C CA . ASN A 1 106 ? 2.762 -16.761 1.286 1.00 87.50 106 ASN A CA 1
ATOM 797 C C . ASN A 1 106 ? 2.277 -17.034 -0.153 1.00 87.50 106 ASN A C 1
ATOM 799 O O . ASN A 1 106 ? 2.558 -18.082 -0.733 1.00 87.50 106 ASN A O 1
ATOM 803 N N . ASP A 1 107 ? 1.575 -16.065 -0.746 1.00 82.94 107 ASP A N 1
ATOM 804 C CA . ASP A 1 107 ? 1.040 -16.099 -2.108 1.00 82.94 107 ASP A CA 1
ATOM 805 C C . ASP A 1 107 ? 2.135 -16.047 -3.193 1.00 82.94 107 ASP A C 1
ATOM 807 O O . ASP A 1 107 ? 1.852 -16.229 -4.373 1.00 82.94 107 ASP A O 1
ATOM 811 N N . GLY A 1 108 ? 3.396 -15.872 -2.783 1.00 79.44 108 GLY A N 1
ATOM 812 C CA . GLY A 1 108 ? 4.590 -16.052 -3.600 1.00 79.44 108 GLY A CA 1
ATOM 813 C C . GLY A 1 108 ? 5.100 -14.786 -4.291 1.00 79.44 108 GLY A C 1
ATOM 814 O O . GLY A 1 108 ? 4.775 -13.662 -3.914 1.00 79.44 108 GLY A O 1
ATOM 815 N N . MET A 1 109 ? 5.974 -14.978 -5.285 1.00 79.19 109 MET A N 1
ATOM 816 C CA . MET A 1 109 ? 6.708 -13.892 -5.938 1.00 79.19 109 MET A CA 1
ATOM 817 C C . MET A 1 109 ? 5.998 -13.384 -7.190 1.00 79.19 109 MET A C 1
ATOM 819 O O . MET A 1 109 ? 5.786 -14.115 -8.164 1.00 79.19 109 MET A O 1
ATOM 823 N N . HIS A 1 110 ? 5.734 -12.082 -7.202 1.00 79.38 110 HIS A N 1
ATOM 824 C CA . HIS A 1 110 ? 4.999 -11.416 -8.265 1.00 79.38 110 HIS A CA 1
ATOM 825 C C . HIS A 1 110 ? 5.858 -10.432 -9.065 1.00 79.38 110 HIS A C 1
ATOM 827 O O . HIS A 1 110 ? 6.779 -9.803 -8.545 1.00 79.38 110 HIS A O 1
ATOM 833 N N . LEU A 1 111 ? 5.517 -10.271 -10.340 1.00 77.00 111 LEU A N 1
ATOM 834 C CA . LEU A 1 111 ? 6.017 -9.240 -11.235 1.00 77.00 111 LEU A CA 1
ATOM 835 C C . LEU A 1 111 ? 4.813 -8.582 -11.921 1.00 77.00 111 LEU A C 1
ATOM 837 O O . LEU A 1 111 ? 4.128 -9.222 -12.723 1.00 77.00 111 LEU A O 1
ATOM 841 N N . TYR A 1 112 ? 4.593 -7.303 -11.614 1.00 78.06 112 TYR A N 1
ATOM 842 C CA . TYR A 1 112 ? 3.410 -6.521 -11.999 1.00 78.06 112 TYR A CA 1
ATOM 843 C C . TYR A 1 112 ? 2.105 -7.007 -11.353 1.00 78.06 112 TYR A C 1
ATOM 845 O O . TYR A 1 112 ? 2.047 -8.067 -10.725 1.00 78.06 112 TYR A O 1
ATOM 853 N N . GLY A 1 113 ? 1.059 -6.191 -11.458 1.00 77.31 113 GLY A N 1
ATOM 854 C CA . GLY A 1 113 ? -0.289 -6.520 -11.005 1.00 77.31 113 GLY A CA 1
ATOM 855 C C . GLY A 1 113 ? -0.940 -5.428 -10.163 1.00 77.31 113 GLY A C 1
ATOM 856 O O . GLY A 1 113 ? -0.354 -4.380 -9.888 1.00 77.31 113 GLY A O 1
ATOM 857 N N . GLN A 1 114 ? -2.175 -5.698 -9.745 1.00 81.81 114 GLN A N 1
ATOM 858 C CA . GLN A 1 114 ? -2.941 -4.838 -8.852 1.00 81.81 114 GLN A CA 1
ATOM 859 C C . GLN A 1 114 ? -3.039 -5.479 -7.469 1.00 81.81 114 GLN A C 1
ATOM 861 O O . GLN A 1 114 ? -3.528 -6.599 -7.331 1.00 81.81 114 GLN A O 1
ATOM 866 N N . TYR A 1 115 ? -2.609 -4.738 -6.453 1.00 88.94 115 TYR A N 1
ATOM 867 C CA . TYR A 1 115 ? -2.581 -5.174 -5.060 1.00 88.94 115 TYR A CA 1
ATOM 868 C C . TYR A 1 115 ? -3.482 -4.255 -4.258 1.00 88.94 115 TYR A C 1
ATOM 870 O O . TYR A 1 115 ? -3.440 -3.038 -4.448 1.00 88.94 115 TYR A O 1
ATOM 878 N N . GLN A 1 116 ? -4.301 -4.826 -3.377 1.00 90.81 116 GLN A N 1
ATOM 879 C CA . GLN A 1 116 ? -5.152 -4.037 -2.500 1.00 90.81 116 GLN A CA 1
ATOM 880 C C . GLN A 1 116 ? -5.317 -4.672 -1.125 1.00 90.81 116 GLN A C 1
ATOM 882 O O . GLN A 1 116 ? -5.284 -5.894 -0.983 1.00 90.81 116 GLN A O 1
ATOM 887 N N . VAL A 1 117 ? -5.574 -3.821 -0.142 1.00 93.56 117 VAL A N 1
ATOM 888 C CA . VAL A 1 117 ? -6.004 -4.193 1.200 1.00 93.56 117 VAL A CA 1
ATOM 889 C C . VAL A 1 117 ? -7.077 -3.212 1.660 1.00 93.56 117 VAL A C 1
ATOM 891 O O . VAL A 1 117 ? -6.941 -2.001 1.489 1.00 93.56 117 VAL A O 1
ATOM 894 N N . THR A 1 118 ? -8.158 -3.722 2.242 1.00 94.56 118 THR A N 1
ATOM 895 C CA . THR A 1 118 ? -9.156 -2.888 2.917 1.00 94.56 118 THR A CA 1
ATOM 896 C C . THR A 1 118 ? -8.834 -2.866 4.400 1.00 94.56 118 THR A C 1
ATOM 898 O O . THR A 1 118 ? -8.833 -3.913 5.043 1.00 94.56 118 THR A O 1
ATOM 901 N N . ALA A 1 119 ? -8.539 -1.688 4.943 1.00 96.00 119 ALA A N 1
ATOM 902 C CA . ALA A 1 119 ? -8.101 -1.561 6.327 1.00 96.00 119 ALA A CA 1
ATOM 903 C C . ALA A 1 119 ? -8.556 -0.245 6.965 1.00 96.00 119 ALA A C 1
ATOM 905 O O . ALA A 1 119 ? -8.864 0.738 6.286 1.00 96.00 119 ALA A O 1
ATOM 906 N N . LYS A 1 120 ? -8.564 -0.252 8.297 1.00 95.94 120 LYS A N 1
ATOM 907 C CA . LYS A 1 120 ? -8.425 0.944 9.129 1.00 95.94 120 LYS A CA 1
ATOM 908 C C . LYS A 1 120 ? -6.969 1.027 9.563 1.00 95.94 120 LYS A C 1
ATOM 910 O O . LYS A 1 120 ? -6.339 -0.006 9.779 1.00 95.94 120 LYS A O 1
ATOM 915 N N . ILE A 1 121 ? -6.445 2.234 9.682 1.00 94.44 121 ILE A N 1
ATOM 916 C CA . ILE A 1 121 ? -5.046 2.449 10.067 1.00 94.44 121 ILE A CA 1
ATOM 917 C C . ILE A 1 121 ? -4.945 2.769 11.556 1.00 94.44 121 ILE A C 1
ATOM 919 O O . ILE A 1 121 ? -5.894 3.269 12.159 1.00 94.44 121 ILE A O 1
ATOM 923 N N . ALA A 1 122 ? -3.792 2.491 12.162 1.00 92.19 122 ALA A N 1
ATOM 924 C CA . ALA A 1 122 ? -3.535 2.950 13.521 1.00 92.19 122 ALA A CA 1
ATOM 925 C C . ALA A 1 122 ? -3.539 4.488 13.565 1.00 92.19 122 ALA A C 1
ATOM 927 O O . ALA A 1 122 ? -3.134 5.119 12.597 1.00 92.19 122 ALA A O 1
ATOM 928 N N . GLY A 1 123 ? -3.969 5.078 14.682 1.00 90.06 123 GLY A N 1
ATOM 929 C CA . GLY A 1 123 ? -3.980 6.536 14.890 1.00 90.06 123 GLY A CA 1
ATOM 930 C C . GLY A 1 123 ? -2.924 7.061 15.859 1.00 90.06 123 GLY A C 1
ATOM 931 O O . GLY A 1 123 ? -2.784 8.268 16.053 1.00 90.06 123 GLY A O 1
ATOM 932 N N . ALA A 1 124 ? -2.191 6.164 16.522 1.00 90.38 124 ALA A N 1
ATOM 933 C CA . ALA A 1 124 ? -1.243 6.548 17.558 1.00 90.38 124 ALA A CA 1
ATOM 934 C C . ALA A 1 124 ? -0.064 7.343 16.975 1.00 90.38 124 ALA A C 1
ATOM 936 O O . ALA A 1 124 ? 0.492 6.991 15.935 1.00 90.38 124 ALA A O 1
ATOM 937 N N . SER A 1 125 ? 0.332 8.411 17.673 1.00 90.56 125 SER A N 1
ATOM 938 C CA . SER A 1 125 ? 1.404 9.290 17.206 1.00 90.56 125 SER A CA 1
ATOM 939 C C . SER A 1 125 ? 2.735 8.540 17.067 1.00 90.56 125 SER A C 1
ATOM 941 O O . SER A 1 125 ? 3.137 7.824 17.981 1.00 90.56 125 SER A O 1
ATOM 943 N N . GLY A 1 126 ? 3.447 8.750 15.960 1.00 89.19 126 GLY A N 1
ATOM 944 C CA . GLY A 1 126 ? 4.716 8.098 15.629 1.00 89.19 126 GLY A CA 1
ATOM 945 C C . GLY A 1 126 ? 4.580 6.684 15.053 1.00 89.19 126 GLY A C 1
ATOM 946 O O . GLY A 1 126 ? 5.595 6.081 14.715 1.00 89.19 126 GLY A O 1
ATOM 947 N N . VAL A 1 127 ? 3.361 6.148 14.927 1.00 92.38 127 VAL A N 1
ATOM 948 C CA . VAL A 1 127 ? 3.125 4.841 14.299 1.00 92.38 127 VAL A CA 1
ATOM 949 C C . VAL A 1 127 ? 3.097 4.975 12.782 1.00 92.38 127 VAL A C 1
ATOM 951 O O . VAL A 1 127 ? 2.391 5.835 12.247 1.00 92.38 127 VAL A O 1
ATOM 954 N N . VAL A 1 128 ? 3.804 4.064 12.109 1.00 94.81 128 VAL A N 1
ATOM 955 C CA . VAL A 1 128 ? 3.712 3.856 10.662 1.00 94.81 128 VAL A CA 1
ATOM 956 C C . VAL A 1 128 ? 2.949 2.566 10.388 1.00 94.81 128 VAL A C 1
ATOM 958 O O . VAL A 1 128 ? 3.352 1.492 10.827 1.00 94.81 128 VAL A O 1
ATOM 961 N N . THR A 1 129 ? 1.835 2.663 9.663 1.00 95.69 129 THR A N 1
ATOM 962 C CA . THR A 1 129 ? 1.160 1.485 9.089 1.00 95.69 129 THR A CA 1
ATOM 963 C C . THR A 1 129 ? 1.538 1.391 7.619 1.00 95.69 129 THR A C 1
ATOM 965 O O . THR A 1 129 ? 1.282 2.338 6.883 1.00 95.69 129 THR A O 1
ATOM 968 N N . ALA A 1 130 ? 2.127 0.278 7.184 1.00 96.31 130 ALA A N 1
ATOM 969 C CA . ALA A 1 130 ? 2.646 0.135 5.825 1.00 96.31 130 ALA A CA 1
ATOM 970 C C . ALA A 1 130 ? 1.962 -1.004 5.055 1.00 96.31 130 ALA A C 1
ATOM 972 O O . ALA A 1 130 ? 1.711 -2.081 5.597 1.00 96.31 130 ALA A O 1
ATOM 973 N N . PHE A 1 131 ? 1.710 -0.767 3.771 1.00 96.75 131 PHE A N 1
ATOM 974 C CA . PHE A 1 131 ? 1.316 -1.765 2.785 1.00 96.75 131 PHE A CA 1
ATOM 975 C C . PHE A 1 131 ? 2.179 -1.585 1.539 1.00 96.75 131 PHE A C 1
ATOM 977 O O . PHE A 1 131 ? 2.123 -0.545 0.883 1.00 96.75 131 PHE A O 1
ATOM 984 N N . TYR A 1 132 ? 2.986 -2.592 1.224 1.00 96.19 132 TYR A N 1
ATOM 985 C CA . TYR A 1 132 ? 4.013 -2.485 0.196 1.00 96.19 132 TYR A CA 1
ATOM 986 C C . TYR A 1 132 ? 4.298 -3.835 -0.463 1.00 96.19 132 TYR A C 1
ATOM 988 O O . TYR A 1 132 ? 3.941 -4.896 0.055 1.00 96.19 132 TYR A O 1
ATOM 996 N N . VAL A 1 133 ? 4.958 -3.793 -1.620 1.00 93.12 133 VAL A N 1
ATOM 997 C CA . VAL A 1 133 ? 5.588 -4.963 -2.255 1.00 93.12 133 VAL A CA 1
ATOM 998 C C . VAL A 1 133 ? 7.086 -4.747 -2.314 1.00 93.12 133 VAL A C 1
ATOM 1000 O O . VAL A 1 133 ? 7.526 -3.642 -2.608 1.00 93.12 133 VAL A O 1
ATOM 1003 N N . ARG A 1 134 ? 7.870 -5.807 -2.102 1.00 90.88 134 ARG A N 1
ATOM 1004 C CA . ARG A 1 134 ? 9.334 -5.746 -2.132 1.00 90.88 134 ARG A CA 1
ATOM 1005 C C . ARG A 1 134 ? 9.928 -6.957 -2.846 1.00 90.88 134 ARG A C 1
ATOM 1007 O O . ARG A 1 134 ? 9.464 -8.078 -2.671 1.00 90.88 134 ARG A O 1
ATOM 1014 N N . SER A 1 135 ? 10.964 -6.743 -3.659 1.00 88.81 135 SER A N 1
ATOM 1015 C CA . SER A 1 135 ? 11.542 -7.789 -4.522 1.00 88.81 135 SER A CA 1
ATOM 1016 C C . SER A 1 135 ? 12.400 -8.823 -3.793 1.00 88.81 135 SER A C 1
ATOM 1018 O O . SER A 1 135 ? 12.691 -9.882 -4.348 1.00 88.81 135 SER A O 1
ATOM 1020 N N . THR A 1 136 ? 12.878 -8.491 -2.597 1.00 79.69 136 THR A N 1
ATOM 1021 C CA . THR A 1 136 ? 13.661 -9.381 -1.744 1.00 79.69 136 THR A CA 1
ATOM 1022 C C . THR A 1 136 ? 13.493 -8.964 -0.297 1.00 79.69 136 THR A C 1
ATOM 1024 O O . THR A 1 136 ? 13.458 -7.769 0.005 1.00 79.69 136 THR A O 1
ATOM 1027 N N . ASP A 1 137 ? 13.440 -9.959 0.582 1.00 68.94 137 ASP A N 1
ATOM 1028 C CA . ASP A 1 137 ? 13.473 -9.750 2.021 1.00 68.94 137 ASP A CA 1
ATOM 1029 C C . ASP A 1 137 ? 14.835 -10.075 2.647 1.00 68.94 137 ASP A C 1
ATOM 1031 O O . ASP A 1 137 ? 14.967 -10.301 3.847 1.00 68.94 137 ASP A O 1
ATOM 1035 N N . THR A 1 138 ? 15.897 -10.065 1.837 1.00 59.56 138 THR A N 1
ATOM 1036 C CA . THR A 1 138 ? 17.284 -10.112 2.317 1.00 59.56 138 THR A CA 1
ATOM 1037 C C . THR A 1 138 ? 17.691 -8.792 2.977 1.00 59.56 138 THR A C 1
ATOM 1039 O O . THR A 1 138 ? 18.740 -8.231 2.673 1.00 59.56 138 THR A O 1
ATOM 1042 N N . TYR A 1 139 ? 16.865 -8.281 3.887 1.00 50.75 139 TYR A N 1
ATOM 1043 C CA . TYR A 1 139 ? 17.277 -7.299 4.871 1.00 50.75 139 TYR A CA 1
ATOM 1044 C C . TYR A 1 139 ? 17.952 -8.052 6.016 1.00 50.75 139 TYR A C 1
ATOM 1046 O O . TYR A 1 139 ? 17.348 -8.384 7.033 1.00 50.75 139 TYR A O 1
ATOM 1054 N N . THR A 1 140 ? 19.227 -8.377 5.835 1.00 51.94 140 THR A N 1
ATOM 1055 C CA . THR A 1 140 ? 20.080 -8.704 6.975 1.00 51.94 140 THR A CA 1
ATOM 1056 C C . THR A 1 140 ? 20.824 -7.436 7.361 1.00 51.94 140 THR A C 1
ATOM 1058 O O . THR A 1 140 ? 21.268 -6.686 6.493 1.00 51.94 140 THR A O 1
ATOM 1061 N N . LEU A 1 141 ? 21.014 -7.195 8.662 1.00 51.34 141 LEU A N 1
ATOM 1062 C CA . LEU A 1 141 ? 21.852 -6.088 9.153 1.00 51.34 141 LEU A CA 1
ATOM 1063 C C . LEU A 1 141 ? 23.265 -6.093 8.520 1.00 51.34 141 LEU A C 1
ATOM 1065 O O . LEU A 1 141 ? 23.926 -5.062 8.481 1.00 51.34 141 LEU A O 1
ATOM 1069 N N . GLY A 1 142 ? 23.713 -7.241 7.992 1.00 53.41 142 GLY A N 1
ATOM 1070 C CA . GLY A 1 142 ? 24.977 -7.407 7.271 1.00 53.41 142 GLY A CA 1
ATOM 1071 C C . GLY A 1 142 ? 24.938 -7.143 5.758 1.00 53.41 142 GLY A C 1
ATOM 1072 O O . GLY A 1 142 ? 25.993 -7.197 5.134 1.00 53.41 142 GLY A O 1
ATOM 1073 N N . ASN A 1 143 ? 23.777 -6.871 5.150 1.00 57.50 143 ASN A N 1
ATOM 1074 C CA . ASN A 1 143 ? 23.644 -6.622 3.709 1.00 57.50 143 ASN A CA 1
ATOM 1075 C C . ASN A 1 143 ? 22.692 -5.453 3.401 1.00 57.50 143 ASN A C 1
ATOM 1077 O O . ASN A 1 143 ? 21.798 -5.553 2.560 1.00 57.50 143 ASN A O 1
ATOM 1081 N N . LYS A 1 144 ? 22.906 -4.322 4.085 1.00 57.28 144 LYS A N 1
ATOM 1082 C CA . LYS A 1 144 ? 22.185 -3.053 3.866 1.00 57.28 144 LYS A CA 1
ATOM 1083 C C . LYS A 1 144 ? 22.244 -2.538 2.417 1.00 57.28 144 LYS A C 1
ATOM 1085 O O . LYS A 1 144 ? 21.415 -1.725 2.030 1.00 57.28 144 LYS A O 1
ATOM 1090 N N . ASP A 1 145 ? 23.220 -3.012 1.642 1.00 62.28 145 ASP A N 1
ATOM 1091 C CA . ASP A 1 145 ? 23.472 -2.611 0.255 1.00 62.28 145 ASP A CA 1
ATOM 1092 C C . ASP A 1 145 ? 22.871 -3.606 -0.759 1.00 62.28 145 ASP A C 1
ATOM 1094 O O . ASP A 1 145 ? 23.121 -3.501 -1.961 1.00 62.28 145 ASP A O 1
ATOM 1098 N N . SER A 1 146 ? 22.082 -4.588 -0.299 1.00 69.06 146 SER A N 1
ATOM 1099 C CA . SER A 1 146 ? 21.392 -5.514 -1.195 1.00 69.06 146 SER A CA 1
ATOM 1100 C C . SER A 1 146 ? 20.398 -4.741 -2.070 1.00 69.06 146 SER A C 1
ATOM 1102 O O . SER A 1 146 ? 19.509 -4.075 -1.532 1.00 69.06 146 SER A O 1
ATOM 1104 N N . PRO A 1 147 ? 20.510 -4.805 -3.409 1.00 83.31 147 PRO A N 1
ATOM 1105 C CA . PRO A 1 147 ? 19.607 -4.073 -4.280 1.00 83.31 147 PRO A CA 1
ATOM 1106 C C . PRO A 1 147 ? 18.197 -4.651 -4.152 1.00 83.31 147 PRO A C 1
ATOM 1108 O O . PRO A 1 147 ? 17.967 -5.837 -4.393 1.00 83.31 147 PRO A O 1
ATOM 1111 N N . PHE A 1 148 ? 17.241 -3.796 -3.802 1.00 87.81 148 PHE A N 1
ATOM 1112 C CA . PHE A 1 148 ? 15.826 -4.142 -3.775 1.00 87.81 148 PHE A CA 1
ATOM 1113 C C . PHE A 1 148 ? 15.001 -3.167 -4.617 1.00 87.81 148 PHE A C 1
ATOM 1115 O O . PHE A 1 148 ? 15.409 -2.036 -4.897 1.00 87.81 148 PHE A O 1
ATOM 1122 N N . HIS A 1 149 ? 13.833 -3.636 -5.031 1.00 91.06 149 HIS A N 1
ATOM 1123 C CA . HIS A 1 149 ? 12.763 -2.821 -5.583 1.0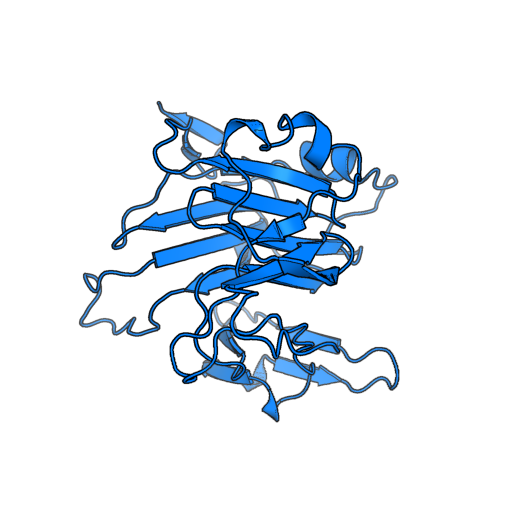0 91.06 149 HIS A CA 1
ATOM 1124 C C . HIS A 1 149 ? 11.587 -2.859 -4.623 1.00 91.06 149 HIS A C 1
ATOM 1126 O O . HIS A 1 149 ? 11.314 -3.916 -4.051 1.00 91.06 149 HIS A O 1
ATOM 1132 N N . GLU A 1 150 ? 10.909 -1.731 -4.463 1.00 94.19 150 GLU A N 1
ATOM 1133 C CA . GLU A 1 150 ? 9.816 -1.592 -3.503 1.00 94.19 150 GLU A CA 1
ATOM 1134 C C . GLU A 1 150 ? 8.785 -0.573 -3.998 1.00 94.19 150 GLU A C 1
ATOM 1136 O O . GLU A 1 150 ? 9.119 0.306 -4.797 1.00 94.19 150 GLU A O 1
ATOM 1141 N N . ILE A 1 151 ? 7.527 -0.741 -3.602 1.00 96.00 151 ILE A N 1
ATOM 1142 C CA . ILE A 1 151 ? 6.433 0.204 -3.856 1.00 96.00 151 ILE A CA 1
ATOM 1143 C C . ILE A 1 151 ? 5.653 0.335 -2.560 1.00 96.00 151 ILE A C 1
ATOM 1145 O O . ILE A 1 151 ? 5.140 -0.671 -2.073 1.00 96.00 151 ILE A O 1
ATOM 1149 N N . ASP A 1 152 ? 5.508 1.565 -2.080 1.00 97.25 152 ASP A N 1
ATOM 1150 C CA . ASP A 1 152 ? 5.046 1.849 -0.726 1.00 97.25 152 ASP A CA 1
ATOM 1151 C C . ASP A 1 152 ? 3.715 2.597 -0.695 1.00 97.25 152 ASP A C 1
ATOM 1153 O O . ASP A 1 152 ? 3.465 3.516 -1.486 1.00 97.25 152 ASP A O 1
ATOM 1157 N N . ILE A 1 153 ? 2.879 2.213 0.269 1.00 97.75 153 ILE A N 1
ATOM 1158 C CA . ILE A 1 153 ? 1.852 3.048 0.889 1.00 97.75 153 ILE A CA 1
ATOM 1159 C C . ILE A 1 153 ? 2.102 3.005 2.393 1.00 97.75 153 ILE A C 1
ATOM 1161 O O . ILE A 1 153 ? 1.880 1.976 3.031 1.00 97.75 153 ILE A O 1
ATOM 1165 N N . GLU A 1 154 ? 2.517 4.126 2.965 1.00 96.88 154 GLU A N 1
ATOM 1166 C CA . GLU A 1 154 ? 2.772 4.254 4.397 1.00 96.88 154 GLU A CA 1
ATOM 1167 C C . GLU A 1 154 ? 1.872 5.327 5.002 1.00 96.88 154 GLU A C 1
ATOM 1169 O O . GLU A 1 154 ? 1.752 6.434 4.485 1.00 96.88 154 GLU A O 1
ATOM 1174 N N . PHE A 1 155 ? 1.231 5.020 6.120 1.00 95.81 155 PHE A N 1
ATOM 1175 C CA . PHE A 1 155 ? 0.451 5.982 6.883 1.00 95.81 155 PHE A CA 1
ATOM 1176 C C . PHE A 1 155 ? 1.294 6.552 8.002 1.00 95.81 155 PHE A C 1
ATOM 1178 O O . PHE A 1 155 ? 1.687 5.820 8.907 1.00 95.81 155 PHE A O 1
ATOM 1185 N N . LEU A 1 156 ? 1.533 7.857 7.945 1.00 94.69 156 LEU A N 1
ATOM 1186 C CA . LEU A 1 156 ? 2.304 8.588 8.938 1.00 94.69 156 LEU A CA 1
ATOM 1187 C C . LEU A 1 156 ? 1.362 9.258 9.922 1.00 94.69 156 LEU A C 1
ATOM 1189 O O . LEU A 1 156 ? 0.600 10.166 9.571 1.00 94.69 156 LEU A O 1
ATOM 1193 N N . ASN A 1 157 ? 1.446 8.842 11.178 1.00 91.81 157 ASN A N 1
ATOM 1194 C CA . ASN A 1 157 ? 0.673 9.444 12.250 1.00 91.81 157 ASN A CA 1
ATOM 1195 C C . ASN A 1 157 ? 1.528 10.399 13.064 1.00 91.81 157 ASN A C 1
ATOM 1197 O O . ASN A 1 157 ? 1.857 10.126 14.207 1.00 91.81 157 ASN A O 1
ATOM 1201 N N . GLY A 1 158 ? 1.881 11.547 12.494 1.00 86.88 158 GLY A N 1
ATOM 1202 C CA . GLY A 1 158 ? 2.654 12.558 13.211 1.00 86.88 158 GLY A CA 1
ATOM 1203 C C . GLY A 1 158 ? 4.165 12.464 12.978 1.00 86.88 158 GLY A C 1
ATOM 1204 O O . GLY A 1 158 ? 4.664 11.509 12.396 1.00 86.88 158 GLY A O 1
ATOM 1205 N N . ASN A 1 159 ? 4.862 13.491 13.468 1.00 83.56 159 ASN A N 1
ATOM 1206 C CA . ASN A 1 159 ? 6.316 13.661 13.572 1.00 83.56 159 ASN A CA 1
ATOM 1207 C C . ASN A 1 159 ? 7.186 13.104 12.411 1.00 83.56 159 ASN A C 1
ATOM 1209 O O . ASN A 1 159 ? 7.593 11.944 12.473 1.00 83.56 159 ASN A O 1
ATOM 1213 N N . PRO A 1 160 ? 7.587 13.925 11.418 1.00 87.44 160 PRO A N 1
ATOM 1214 C CA . PRO A 1 160 ? 7.257 15.342 11.227 1.00 87.44 160 PRO A CA 1
ATOM 1215 C C . PRO A 1 160 ? 6.005 15.571 10.361 1.00 87.44 160 PRO A C 1
ATOM 1217 O O . PRO A 1 160 ? 5.582 16.713 10.192 1.00 87.44 160 PRO A O 1
ATOM 1220 N N . ALA A 1 161 ? 5.393 14.508 9.835 1.00 89.69 161 ALA A N 1
ATOM 1221 C CA . ALA A 1 161 ? 4.199 14.618 9.006 1.00 89.69 161 ALA A CA 1
ATOM 1222 C C . ALA A 1 161 ? 2.952 15.005 9.818 1.00 89.69 161 ALA A C 1
ATOM 1224 O O . ALA A 1 161 ? 2.857 14.681 11.004 1.00 89.69 161 ALA A O 1
ATOM 1225 N N . PRO A 1 162 ? 1.945 15.647 9.198 1.00 90.75 162 PRO A N 1
ATOM 1226 C CA . PRO A 1 162 ? 0.612 15.726 9.784 1.00 90.75 162 PRO A CA 1
ATOM 1227 C C . PRO A 1 162 ? 0.071 14.315 10.093 1.00 90.75 162 PRO A C 1
ATOM 1229 O O . PRO A 1 162 ? 0.295 13.407 9.289 1.00 90.75 162 PRO A O 1
ATOM 1232 N N . PRO A 1 163 ? -0.662 14.101 11.201 1.00 91.00 163 PRO A N 1
ATOM 1233 C CA . PRO A 1 163 ? -1.300 12.815 11.481 1.00 91.00 163 PRO A CA 1
ATOM 1234 C C . PRO A 1 163 ? -2.208 12.360 10.337 1.00 91.00 163 PRO A C 1
ATOM 1236 O O . PRO A 1 163 ? -2.827 13.205 9.691 1.00 91.00 163 PRO A O 1
ATOM 1239 N N . ASN A 1 164 ? -2.331 11.048 10.119 1.00 91.94 164 ASN A N 1
ATOM 1240 C CA . ASN A 1 164 ? -3.084 10.446 9.013 1.00 91.94 164 ASN A CA 1
ATOM 1241 C C . ASN A 1 164 ? -2.580 10.792 7.599 1.00 91.94 164 ASN A C 1
ATOM 1243 O O . ASN A 1 164 ? -3.354 10.683 6.641 1.00 91.94 164 ASN A O 1
ATOM 1247 N N . SER A 1 165 ? -1.335 11.242 7.435 1.00 94.88 165 SER A N 1
ATOM 1248 C CA . SER A 1 165 ? -0.783 11.491 6.095 1.00 94.88 165 SER A CA 1
ATOM 1249 C C . SER A 1 165 ? -0.444 10.180 5.396 1.00 94.88 165 SER A C 1
ATOM 1251 O O . SER A 1 165 ? -0.076 9.209 6.051 1.00 94.88 165 SER A O 1
ATOM 1253 N N . ILE A 1 166 ? -0.535 10.163 4.067 1.00 96.19 166 ILE A N 1
ATOM 1254 C CA . ILE A 1 166 ? -0.089 9.029 3.252 1.00 96.19 166 ILE A CA 1
ATOM 1255 C C . ILE A 1 166 ? 1.249 9.389 2.628 1.00 96.19 166 ILE A C 1
ATOM 1257 O O . ILE A 1 166 ? 1.374 10.423 1.975 1.00 96.19 166 ILE A O 1
ATOM 1261 N N . TRP A 1 167 ? 2.231 8.525 2.799 1.00 95.94 167 TRP A N 1
ATOM 1262 C CA . TRP A 1 167 ? 3.535 8.615 2.182 1.00 95.94 167 TRP A CA 1
ATOM 1263 C C . TRP A 1 167 ? 3.659 7.533 1.115 1.00 95.94 167 TRP A C 1
ATOM 1265 O O . TRP A 1 167 ? 3.429 6.352 1.366 1.00 95.94 167 TRP A O 1
ATOM 1275 N N . LEU A 1 168 ? 3.939 7.969 -0.110 1.00 96.25 168 LEU A N 1
ATOM 1276 C CA . LEU A 1 168 ? 4.084 7.110 -1.276 1.00 96.25 168 LEU A CA 1
ATOM 1277 C C . LEU A 1 168 ? 5.535 7.125 -1.737 1.00 96.25 168 LEU A C 1
ATOM 1279 O O . LEU A 1 168 ? 6.135 8.200 -1.865 1.00 96.25 168 LEU A O 1
ATOM 1283 N N . ASN A 1 169 ? 6.066 5.949 -2.062 1.00 94.81 169 ASN A N 1
ATOM 1284 C CA . ASN A 1 169 ? 7.388 5.830 -2.655 1.00 94.81 169 ASN A CA 1
ATOM 1285 C C . ASN A 1 169 ? 7.506 4.622 -3.594 1.00 94.81 169 ASN A C 1
ATOM 1287 O O . ASN A 1 169 ? 6.662 3.727 -3.630 1.00 94.81 169 ASN A O 1
ATOM 1291 N N . THR A 1 170 ? 8.557 4.638 -4.406 1.00 93.75 170 THR A N 1
ATOM 1292 C CA . THR A 1 170 ? 9.007 3.517 -5.227 1.00 93.75 170 THR A CA 1
ATOM 1293 C C . THR A 1 170 ? 10.517 3.432 -5.122 1.00 93.75 170 THR A C 1
ATOM 1295 O O . THR A 1 170 ? 11.169 4.437 -5.385 1.00 93.75 170 THR A O 1
ATOM 1298 N N . TYR A 1 171 ? 11.093 2.265 -4.865 1.00 91.94 171 TYR A N 1
ATOM 1299 C CA . TYR A 1 171 ? 12.541 2.070 -4.869 1.00 91.94 171 TYR A CA 1
ATOM 1300 C C . TYR A 1 171 ? 13.006 1.293 -6.097 1.00 91.94 171 TYR A C 1
ATOM 1302 O O . TYR A 1 171 ? 12.388 0.312 -6.523 1.00 91.94 171 TYR A O 1
ATOM 1310 N N . LYS A 1 172 ? 14.151 1.700 -6.651 1.00 89.62 172 LYS A N 1
ATOM 1311 C CA . LYS A 1 172 ? 14.862 0.971 -7.702 1.00 89.62 172 LYS A CA 1
ATOM 1312 C C . LYS A 1 172 ? 16.313 0.762 -7.301 1.00 89.62 172 LYS A C 1
ATOM 1314 O O . LYS A 1 172 ? 17.057 1.725 -7.173 1.00 89.62 172 LYS A O 1
ATOM 1319 N N . ASN A 1 173 ? 16.721 -0.499 -7.154 1.00 87.56 173 ASN A N 1
ATOM 1320 C CA . ASN A 1 173 ? 18.059 -0.865 -6.678 1.00 87.56 173 ASN A CA 1
ATOM 1321 C C . ASN A 1 173 ? 18.409 -0.171 -5.347 1.00 87.56 173 ASN A C 1
ATOM 1323 O O . ASN A 1 173 ? 19.510 0.343 -5.187 1.00 87.56 173 ASN A O 1
ATOM 1327 N N . GLY A 1 174 ? 17.445 -0.104 -4.424 1.00 87.00 174 GLY A N 1
ATOM 1328 C CA . GLY A 1 174 ? 17.585 0.571 -3.131 1.00 87.00 174 GLY A CA 1
ATOM 1329 C C . GLY A 1 174 ? 17.571 2.104 -3.186 1.00 87.00 174 GLY A C 1
ATOM 1330 O O . GLY A 1 174 ? 17.678 2.742 -2.146 1.00 87.00 174 GLY A O 1
ATOM 1331 N N . ILE A 1 175 ? 17.416 2.713 -4.365 1.00 87.81 175 ILE A N 1
ATOM 1332 C CA . ILE A 1 175 ? 17.352 4.170 -4.527 1.00 87.81 175 ILE A CA 1
ATOM 1333 C C . ILE A 1 175 ? 15.888 4.602 -4.582 1.00 87.81 175 ILE A C 1
ATOM 1335 O O . ILE A 1 175 ? 15.128 4.082 -5.404 1.00 87.81 175 ILE A O 1
ATOM 1339 N N . SER A 1 176 ? 15.515 5.560 -3.729 1.00 89.81 176 SER A N 1
ATOM 1340 C CA . SER A 1 176 ? 14.199 6.202 -3.761 1.00 89.81 176 SER A CA 1
ATOM 1341 C C . SER A 1 176 ? 13.966 6.843 -5.130 1.00 89.81 176 SER A C 1
ATOM 1343 O O . SER A 1 176 ? 14.800 7.579 -5.654 1.00 89.81 176 SER A O 1
ATOM 1345 N N . GLY A 1 177 ? 12.822 6.538 -5.726 1.00 88.00 177 GLY A N 1
ATOM 1346 C CA . GLY A 1 177 ? 12.325 7.174 -6.941 1.00 88.00 177 GLY A CA 1
ATOM 1347 C C . GLY A 1 177 ? 11.687 8.532 -6.666 1.00 88.00 177 GLY A C 1
ATOM 1348 O O . GLY A 1 177 ? 11.219 9.154 -7.615 1.00 88.00 177 GLY A O 1
ATOM 1349 N N . GLY A 1 178 ? 11.659 8.941 -5.394 1.00 88.38 178 GLY A N 1
ATOM 1350 C CA . GLY A 1 178 ? 11.228 10.222 -4.866 1.00 88.38 178 GLY A CA 1
ATOM 1351 C C . GLY A 1 178 ? 9.947 10.113 -4.053 1.00 88.38 178 GLY A C 1
ATOM 1352 O O . GLY A 1 178 ? 8.961 9.494 -4.458 1.00 88.38 178 GLY A O 1
ATOM 1353 N N . GLU A 1 179 ? 9.963 10.718 -2.879 1.00 90.88 179 GLU A N 1
ATOM 1354 C CA . GLU A 1 179 ? 8.865 10.670 -1.930 1.00 90.88 179 GLU A CA 1
ATOM 1355 C C . GLU A 1 179 ? 7.685 11.558 -2.334 1.00 90.88 179 GLU A C 1
ATOM 1357 O O . GLU A 1 179 ? 7.850 12.635 -2.908 1.00 90.88 179 GLU A O 1
ATOM 1362 N N . THR A 1 180 ? 6.464 11.139 -2.001 1.00 92.69 180 THR A N 1
ATOM 1363 C CA . THR A 1 180 ? 5.279 11.999 -2.105 1.00 92.69 180 THR A CA 1
ATOM 1364 C C . THR A 1 180 ? 4.445 11.910 -0.836 1.00 92.69 180 THR A C 1
ATOM 1366 O O . THR A 1 180 ? 3.890 10.856 -0.527 1.00 92.69 180 THR A O 1
ATOM 1369 N N . LEU A 1 181 ? 4.320 13.037 -0.134 1.00 94.19 181 LEU A N 1
ATOM 1370 C CA . LEU A 1 181 ? 3.422 13.194 1.005 1.00 94.19 181 LEU A CA 1
ATOM 1371 C C . LEU A 1 181 ? 2.047 13.685 0.531 1.00 94.19 181 LEU A C 1
ATOM 1373 O O . LEU A 1 181 ? 1.911 14.789 0.006 1.00 94.19 181 LEU A O 1
ATOM 1377 N N . VAL A 1 182 ? 1.015 12.886 0.766 1.00 94.62 182 VAL A N 1
ATOM 1378 C CA . VAL A 1 182 ? -0.389 13.239 0.550 1.00 94.62 182 VAL A CA 1
ATOM 1379 C C . VAL A 1 182 ? -1.014 13.586 1.896 1.00 94.62 182 VAL A C 1
ATOM 1381 O O . VAL A 1 182 ? -1.046 12.766 2.819 1.00 94.62 182 VAL A O 1
ATOM 1384 N N . LYS A 1 183 ? -1.548 14.803 2.011 1.00 93.44 183 LYS A N 1
ATOM 1385 C CA . LYS A 1 183 ? -2.145 15.280 3.262 1.00 93.44 183 LYS A CA 1
ATOM 1386 C C . LYS A 1 183 ? -3.548 14.692 3.465 1.00 93.44 183 LYS A C 1
ATOM 1388 O O . LYS A 1 183 ? -4.254 14.453 2.483 1.00 93.44 183 LYS A O 1
ATOM 1393 N N . PRO A 1 184 ? -4.007 14.555 4.726 1.00 93.69 184 PRO A N 1
ATOM 1394 C CA . PRO A 1 184 ? -5.343 14.053 5.050 1.00 93.69 184 PRO A CA 1
ATOM 1395 C C . PRO A 1 184 ? -6.467 14.717 4.257 1.00 93.69 184 PRO A C 1
ATOM 1397 O O . PRO A 1 184 ? -7.293 14.038 3.655 1.00 93.69 184 PRO A O 1
ATOM 1400 N N . ALA A 1 185 ? -6.459 16.050 4.194 1.00 93.56 185 ALA A N 1
ATOM 1401 C CA . ALA A 1 185 ? -7.496 16.817 3.513 1.00 93.56 185 ALA A CA 1
ATOM 1402 C C . ALA A 1 185 ? -7.623 16.468 2.017 1.00 93.56 185 ALA A C 1
ATOM 1404 O O . ALA A 1 185 ? -8.735 16.456 1.485 1.00 93.56 185 ALA A O 1
ATOM 1405 N N . ASP A 1 186 ? -6.510 16.150 1.349 1.00 94.00 186 ASP A N 1
ATOM 1406 C CA . ASP A 1 186 ? -6.485 15.902 -0.094 1.00 94.00 186 ASP A CA 1
ATOM 1407 C C . ASP A 1 186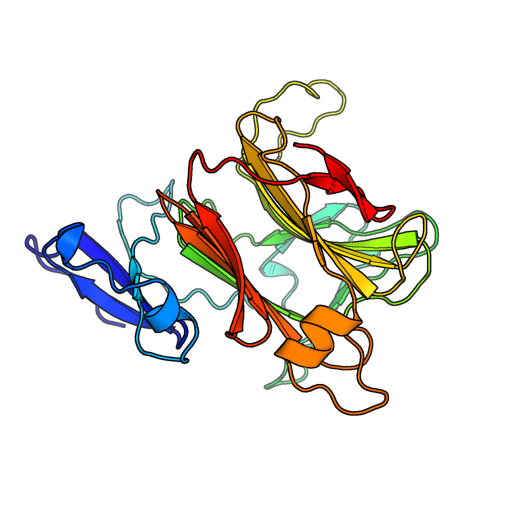 ? -7.184 14.584 -0.431 1.00 94.00 186 ASP A C 1
ATOM 1409 O O . ASP A 1 186 ? -8.090 14.543 -1.272 1.00 94.00 186 ASP A O 1
ATOM 1413 N N . TYR A 1 187 ? -6.827 13.504 0.271 1.00 95.00 187 TYR A N 1
ATOM 1414 C CA . TYR A 1 187 ? -7.458 12.214 0.014 1.00 95.00 187 TYR A CA 1
ATOM 1415 C C . TYR A 1 187 ? -8.857 12.106 0.627 1.00 95.00 187 TYR A C 1
ATOM 1417 O O . TYR A 1 187 ? -9.718 11.443 0.051 1.00 95.00 187 TYR A O 1
ATOM 1425 N N . GLN A 1 188 ? -9.139 12.774 1.751 1.00 95.69 188 GLN A N 1
ATOM 1426 C CA . GLN A 1 188 ? -10.493 12.818 2.317 1.00 95.69 188 GLN A CA 1
ATOM 1427 C C . GLN A 1 188 ? -11.468 13.464 1.332 1.00 95.69 188 GLN A C 1
ATOM 1429 O O . GLN A 1 188 ? -12.565 12.946 1.113 1.00 95.69 188 GLN A O 1
ATOM 1434 N N . LYS A 1 189 ? -11.038 14.544 0.667 1.00 94.88 189 LYS A N 1
ATOM 1435 C CA . LYS A 1 189 ? -11.792 15.179 -0.416 1.00 94.88 189 LYS A CA 1
ATOM 1436 C C . LYS A 1 189 ? -11.965 14.249 -1.617 1.00 94.88 189 LYS A C 1
ATOM 1438 O O . LYS A 1 189 ? -13.074 14.150 -2.135 1.00 94.88 189 LYS A O 1
ATOM 1443 N N . LEU A 1 190 ? -10.907 13.553 -2.048 1.00 91.62 190 LEU A N 1
ATOM 1444 C CA . LEU A 1 190 ? -10.981 12.566 -3.138 1.00 91.62 190 LEU A CA 1
ATOM 1445 C C . LEU A 1 190 ? -12.026 11.477 -2.846 1.00 91.62 190 LEU A C 1
ATOM 1447 O O . LEU A 1 190 ? -12.806 11.083 -3.721 1.00 91.62 190 LEU A O 1
ATOM 1451 N N . LEU A 1 191 ? -12.047 10.992 -1.608 1.00 93.56 191 LEU A N 1
ATOM 1452 C CA . LEU A 1 191 ? -12.951 9.941 -1.160 1.00 93.56 191 LEU A CA 1
ATOM 1453 C C . LEU A 1 191 ? -14.365 10.446 -0.860 1.00 93.56 191 LEU A C 1
ATOM 1455 O O . LEU A 1 191 ? -15.298 9.650 -0.912 1.00 93.56 191 LEU A O 1
ATOM 1459 N N . GLY A 1 192 ? -14.541 11.746 -0.618 1.00 95.44 192 GLY A N 1
ATOM 1460 C CA . GLY A 1 192 ? -15.817 12.308 -0.183 1.00 95.44 192 GLY A CA 1
ATOM 1461 C C . GLY A 1 192 ? -16.184 11.862 1.233 1.00 95.44 192 GLY A C 1
ATOM 1462 O O . GLY A 1 192 ? -17.348 11.565 1.491 1.00 95.44 192 GLY A O 1
ATOM 1463 N N . LEU A 1 193 ? -15.194 11.764 2.128 1.00 93.75 193 LEU A N 1
ATOM 1464 C CA . LEU A 1 193 ? -15.439 11.397 3.522 1.00 93.75 193 LEU A CA 1
ATOM 1465 C C . LEU A 1 193 ? -16.274 12.475 4.224 1.00 93.75 193 LEU A C 1
ATOM 1467 O O . LEU A 1 193 ? -16.050 13.675 4.052 1.00 93.75 193 LEU A O 1
ATOM 1471 N N . SER A 1 194 ? -17.242 12.033 5.022 1.00 94.62 194 SER A N 1
ATOM 1472 C CA . SER A 1 194 ? -18.087 12.914 5.829 1.00 94.62 194 SER A CA 1
ATOM 1473 C C . SER A 1 194 ? -17.297 13.513 6.999 1.00 94.62 194 SER A C 1
ATOM 1475 O O . SER A 1 194 ? -16.304 12.924 7.435 1.00 94.62 194 SER A O 1
ATOM 1477 N N . PRO A 1 195 ? -17.738 14.649 7.573 1.00 92.81 195 PRO A N 1
ATOM 1478 C CA . PRO A 1 195 ? -17.129 15.190 8.785 1.00 92.81 195 PRO A CA 1
ATOM 1479 C C . PRO A 1 195 ? -17.019 14.127 9.890 1.00 92.81 195 PRO A C 1
ATOM 1481 O O . PRO A 1 195 ? -18.000 13.465 10.220 1.00 92.81 195 PRO A O 1
ATOM 1484 N N . GLY A 1 196 ? -15.818 13.958 10.448 1.00 90.06 196 GLY A N 1
ATOM 1485 C CA . GLY A 1 196 ? -15.526 12.955 11.480 1.00 90.06 196 GLY A CA 1
ATOM 1486 C C . GLY A 1 196 ? -15.079 11.585 10.954 1.00 90.06 196 GLY A C 1
ATOM 1487 O O . GLY A 1 196 ? -14.596 10.777 11.745 1.00 90.06 196 GLY A O 1
ATOM 1488 N N . GLN A 1 197 ? -15.174 11.322 9.647 1.00 94.25 197 GLN A N 1
ATOM 1489 C CA . GLN A 1 197 ? -14.580 10.131 9.042 1.00 94.25 197 GLN A CA 1
ATOM 1490 C C . GLN A 1 197 ? -13.095 10.360 8.753 1.00 94.25 197 GLN A C 1
ATOM 1492 O O . GLN A 1 197 ? -12.709 11.301 8.058 1.00 94.25 197 GLN A O 1
ATOM 1497 N N . THR A 1 198 ? -12.264 9.469 9.277 1.00 92.94 198 THR A N 1
ATOM 1498 C CA . THR A 1 198 ? -10.817 9.424 9.059 1.00 92.94 198 THR A CA 1
ATOM 1499 C C . THR A 1 198 ? -10.418 8.016 8.635 1.00 92.94 198 THR A C 1
ATOM 1501 O O . THR A 1 198 ? -11.202 7.071 8.735 1.00 92.94 198 THR A O 1
ATOM 1504 N N . ALA A 1 199 ? -9.183 7.852 8.173 1.00 93.69 199 ALA A N 1
ATOM 1505 C CA . ALA A 1 199 ? -8.663 6.532 7.841 1.00 93.69 199 ALA A CA 1
ATOM 1506 C C . ALA A 1 199 ? -8.539 5.610 9.079 1.00 93.69 199 ALA A C 1
ATOM 1508 O O . ALA A 1 199 ? -8.544 4.387 8.938 1.00 93.69 199 ALA A O 1
ATOM 1509 N N . GLU A 1 200 ? -8.490 6.168 10.296 1.00 94.50 200 GLU A N 1
ATOM 1510 C CA . GLU A 1 200 ? -8.478 5.400 11.553 1.00 94.50 200 GLU A CA 1
ATOM 1511 C C . GLU A 1 200 ? -9.819 4.722 11.859 1.00 94.50 200 GLU A C 1
ATOM 1513 O O . GLU A 1 200 ? -9.864 3.643 12.449 1.00 94.50 200 GLU A O 1
ATOM 1518 N N . ASN A 1 201 ? -10.935 5.356 11.489 1.00 95.12 201 ASN A N 1
ATOM 1519 C CA . ASN A 1 201 ? -12.273 4.888 11.859 1.00 95.12 201 ASN A CA 1
ATOM 1520 C C . ASN A 1 201 ? -13.113 4.407 10.668 1.00 95.12 201 ASN A C 1
ATOM 1522 O O . ASN A 1 201 ? -14.182 3.825 10.863 1.00 95.12 201 ASN A O 1
ATOM 1526 N N . THR A 1 202 ? -12.617 4.586 9.445 1.00 96.06 202 THR A N 1
ATOM 1527 C CA . THR A 1 202 ? -13.302 4.220 8.206 1.00 96.06 202 THR A CA 1
ATOM 1528 C C . THR A 1 202 ? -12.485 3.178 7.456 1.00 96.06 202 THR A C 1
ATOM 1530 O O . THR A 1 202 ? -11.303 3.381 7.200 1.00 96.06 202 THR A O 1
ATOM 1533 N N . TYR A 1 203 ? -13.119 2.066 7.074 1.00 95.19 203 TYR A N 1
ATOM 1534 C CA . TYR A 1 203 ? -12.492 1.111 6.165 1.00 95.19 203 TYR A CA 1
ATOM 1535 C C . TYR A 1 203 ? -12.298 1.762 4.796 1.00 95.19 203 TYR A C 1
ATOM 1537 O O . TYR A 1 203 ? -13.262 2.175 4.148 1.00 95.19 203 TYR A O 1
ATOM 1545 N N . ILE A 1 204 ? -11.045 1.842 4.361 1.00 95.94 204 ILE A N 1
ATOM 1546 C CA . ILE A 1 204 ? -10.660 2.329 3.039 1.00 95.94 204 ILE A CA 1
ATOM 1547 C C . ILE A 1 204 ? -9.881 1.209 2.357 1.00 95.94 204 ILE A C 1
ATOM 1549 O O . ILE A 1 204 ? -9.099 0.496 2.982 1.00 95.94 204 ILE A O 1
ATOM 1553 N N . THR A 1 205 ? -10.132 1.034 1.066 1.00 95.38 205 THR A N 1
ATOM 1554 C CA . THR A 1 205 ? -9.383 0.107 0.224 1.00 95.38 205 THR A CA 1
ATOM 1555 C C . THR A 1 205 ? -8.180 0.830 -0.346 1.00 95.38 205 THR A C 1
ATOM 1557 O O . THR A 1 205 ? -8.323 1.700 -1.204 1.00 95.38 205 THR A O 1
ATOM 1560 N N . TYR A 1 206 ? -7.006 0.476 0.152 1.00 95.88 206 TYR A N 1
ATOM 1561 C CA . TYR A 1 206 ? -5.716 0.966 -0.305 1.00 95.88 206 TYR A CA 1
ATOM 1562 C C . TYR A 1 206 ? -5.192 0.030 -1.372 1.00 95.88 206 TYR A C 1
ATOM 1564 O O . TYR A 1 206 ? -5.275 -1.186 -1.215 1.00 95.88 206 TYR A O 1
ATOM 1572 N N . GLY A 1 207 ? -4.631 0.569 -2.445 1.00 92.75 207 GLY A N 1
ATOM 1573 C CA . GLY A 1 207 ? -4.036 -0.280 -3.457 1.00 92.75 207 GLY A CA 1
ATOM 1574 C C . GLY A 1 207 ? -3.062 0.438 -4.357 1.00 92.75 207 GLY A C 1
ATOM 1575 O O . GLY A 1 207 ? -3.008 1.665 -4.408 1.00 92.75 207 GLY A O 1
ATOM 1576 N N . PHE A 1 208 ? -2.312 -0.348 -5.110 1.00 91.25 208 PHE A N 1
ATOM 1577 C CA . PHE A 1 208 ? -1.531 0.149 -6.226 1.00 91.25 208 PHE A CA 1
ATOM 1578 C C . PHE A 1 208 ? -1.635 -0.803 -7.411 1.00 91.25 208 PHE A C 1
ATOM 1580 O O . PHE A 1 208 ? -1.706 -2.024 -7.273 1.00 91.25 208 PHE A O 1
ATOM 1587 N N . ASN A 1 209 ? -1.653 -0.205 -8.593 1.00 85.25 209 ASN A N 1
ATOM 1588 C CA . ASN A 1 209 ? -1.518 -0.874 -9.868 1.00 85.25 209 ASN A CA 1
ATOM 1589 C C . ASN A 1 209 ? -0.074 -0.688 -10.345 1.00 85.25 209 ASN A C 1
ATOM 1591 O O . ASN A 1 209 ? 0.328 0.423 -10.704 1.00 85.25 209 ASN A O 1
ATOM 1595 N N . TRP A 1 210 ? 0.694 -1.771 -10.305 1.00 87.94 210 TRP A N 1
ATOM 1596 C CA . TRP A 1 210 ? 2.083 -1.824 -10.730 1.00 87.94 210 TRP A CA 1
ATOM 1597 C C . TRP A 1 210 ? 2.184 -2.402 -12.139 1.00 87.94 210 TRP A C 1
ATOM 1599 O O . TRP A 1 210 ? 1.818 -3.549 -12.389 1.00 87.94 210 TRP A O 1
ATOM 1609 N N . GLN A 1 211 ? 2.720 -1.595 -13.047 1.00 80.31 211 GLN A N 1
ATOM 1610 C CA . GLN A 1 211 ? 2.840 -1.870 -14.471 1.00 80.31 211 GLN A CA 1
ATOM 1611 C C . GLN A 1 211 ? 4.292 -1.729 -14.941 1.00 80.31 211 GLN A C 1
ATOM 1613 O O . GLN A 1 211 ? 5.105 -1.118 -14.239 1.00 80.31 211 GLN A O 1
ATOM 1618 N N . PRO A 1 212 ? 4.646 -2.261 -16.127 1.00 78.44 212 PRO A N 1
ATOM 1619 C CA . PRO A 1 212 ? 5.990 -2.111 -16.682 1.00 78.44 212 PRO A CA 1
ATOM 1620 C C . PRO A 1 212 ? 6.461 -0.657 -16.802 1.00 78.44 212 PRO A C 1
ATOM 1622 O O . PRO A 1 212 ? 7.635 -0.378 -16.566 1.00 78.44 212 PRO A O 1
ATOM 1625 N N . ASP A 1 213 ? 5.557 0.263 -17.143 1.00 76.88 213 ASP A N 1
ATOM 1626 C CA . ASP A 1 213 ? 5.864 1.667 -17.419 1.00 76.88 213 ASP A CA 1
ATOM 1627 C C . ASP A 1 213 ? 5.290 2.646 -16.383 1.00 76.88 213 ASP A C 1
ATOM 1629 O O . ASP A 1 213 ? 5.524 3.849 -16.503 1.00 76.88 213 ASP A O 1
ATOM 1633 N N . TYR A 1 214 ? 4.536 2.186 -15.376 1.00 84.69 214 TYR A N 1
ATOM 1634 C CA . TYR A 1 214 ? 4.021 3.065 -14.323 1.00 84.69 214 TYR A CA 1
ATOM 1635 C C . TYR A 1 214 ? 3.656 2.353 -13.018 1.00 84.69 214 TYR A C 1
ATOM 1637 O O . TYR A 1 214 ? 3.428 1.148 -12.965 1.00 84.69 214 TYR A O 1
ATOM 1645 N N . VAL A 1 215 ? 3.511 3.154 -11.965 1.00 89.81 215 VAL A N 1
ATOM 1646 C CA . VAL A 1 215 ? 2.794 2.792 -10.740 1.00 89.81 215 VAL A CA 1
ATOM 1647 C C . VAL A 1 215 ? 1.664 3.794 -10.532 1.00 89.81 215 VAL A C 1
ATOM 1649 O O . VAL A 1 215 ? 1.836 4.997 -10.742 1.00 89.81 215 VAL A O 1
ATOM 1652 N N . MET A 1 216 ? 0.483 3.305 -10.171 1.00 89.62 216 MET A N 1
ATOM 1653 C CA . MET A 1 216 ? -0.661 4.138 -9.808 1.00 89.62 216 MET A CA 1
ATOM 1654 C C . MET A 1 216 ? -1.188 3.706 -8.449 1.00 89.62 216 MET A C 1
ATOM 1656 O O . MET A 1 216 ? -1.598 2.563 -8.301 1.00 89.62 216 MET A O 1
ATOM 1660 N N . TRP A 1 217 ? -1.213 4.618 -7.486 1.00 94.31 217 TRP A N 1
ATOM 1661 C CA . TRP A 1 217 ? -1.798 4.399 -6.168 1.00 94.31 217 TRP A CA 1
ATOM 1662 C C . TRP A 1 217 ? -3.280 4.751 -6.188 1.00 94.31 217 TRP A C 1
ATOM 1664 O O . TRP A 1 217 ? -3.688 5.716 -6.843 1.00 94.31 217 TRP A O 1
ATOM 1674 N N . LEU A 1 218 ? -4.087 3.971 -5.475 1.00 91.06 218 LEU A N 1
ATOM 1675 C CA . LEU A 1 218 ? -5.538 4.071 -5.452 1.00 91.06 218 LEU A CA 1
ATOM 1676 C C . LEU A 1 218 ? -6.080 4.032 -4.024 1.00 91.06 218 LEU A C 1
ATOM 1678 O O . LEU A 1 218 ? -5.574 3.297 -3.177 1.00 91.06 218 LEU A O 1
ATOM 1682 N N . LEU A 1 219 ? -7.172 4.766 -3.807 1.00 92.88 219 LEU A N 1
ATOM 1683 C CA . LEU A 1 219 ? -8.008 4.696 -2.610 1.00 92.88 219 LEU A CA 1
ATOM 1684 C C . LEU A 1 219 ? -9.463 4.470 -3.023 1.00 92.88 219 LEU A C 1
ATOM 1686 O O . LEU A 1 219 ? -10.007 5.252 -3.802 1.00 92.88 219 LEU A O 1
ATOM 1690 N N . ASN A 1 220 ? -10.106 3.411 -2.527 1.00 88.75 220 ASN A N 1
ATOM 1691 C CA . ASN A 1 220 ? -11.452 2.984 -2.941 1.00 88.75 220 ASN A CA 1
ATOM 1692 C C . ASN A 1 220 ? -11.612 2.946 -4.476 1.00 88.75 220 ASN A C 1
ATOM 1694 O O . ASN A 1 220 ? -12.596 3.439 -5.024 1.00 88.75 220 ASN A O 1
ATOM 1698 N N . GLY A 1 221 ? -10.592 2.437 -5.176 1.00 82.00 221 GLY A N 1
ATOM 1699 C CA . GLY A 1 221 ? -10.549 2.380 -6.642 1.00 82.00 221 GLY A CA 1
ATOM 1700 C C . GLY A 1 221 ? -10.324 3.726 -7.348 1.00 82.00 221 GLY A C 1
ATOM 1701 O O . GLY A 1 221 ? -10.156 3.746 -8.565 1.00 82.00 221 GLY A O 1
ATOM 1702 N N . LYS A 1 222 ? -10.275 4.855 -6.628 1.00 82.88 222 LYS A N 1
ATOM 1703 C CA . LYS A 1 222 ? -9.977 6.176 -7.201 1.00 82.88 222 LYS A CA 1
ATOM 1704 C C . LYS A 1 222 ? -8.474 6.401 -7.263 1.00 82.88 222 LYS A C 1
ATOM 1706 O O . LYS A 1 222 ? -7.782 6.191 -6.270 1.00 82.88 222 LYS A O 1
ATOM 1711 N N . ALA A 1 223 ? -7.979 6.874 -8.404 1.00 85.94 223 ALA A N 1
ATOM 1712 C CA . ALA A 1 223 ? -6.571 7.216 -8.569 1.00 85.94 223 ALA A CA 1
ATOM 1713 C C . ALA A 1 223 ? -6.178 8.358 -7.619 1.00 85.94 223 ALA A C 1
ATOM 1715 O O . ALA A 1 223 ? -6.730 9.455 -7.696 1.00 85.94 223 ALA A O 1
ATOM 1716 N N . LEU A 1 224 ? -5.221 8.080 -6.736 1.00 90.94 224 LEU A N 1
ATOM 1717 C CA . LEU A 1 224 ? -4.647 9.052 -5.813 1.00 90.94 224 LEU A CA 1
ATOM 1718 C C . LEU A 1 224 ? -3.437 9.748 -6.436 1.00 90.94 224 LEU A C 1
ATOM 1720 O O . LEU A 1 224 ? -3.340 10.969 -6.422 1.00 90.94 224 LEU A O 1
ATOM 1724 N N . GLN A 1 225 ? -2.519 8.952 -6.981 1.00 90.81 225 GLN A N 1
ATOM 1725 C CA . GLN A 1 225 ? -1.281 9.423 -7.588 1.00 90.81 225 GLN A CA 1
ATOM 1726 C C . GLN A 1 225 ? -0.850 8.450 -8.680 1.00 90.81 225 GLN A C 1
ATOM 1728 O O . GLN A 1 225 ? -1.099 7.246 -8.587 1.00 90.81 225 GLN A O 1
ATOM 1733 N N . ARG A 1 226 ? -0.171 8.956 -9.709 1.00 89.00 226 ARG A N 1
ATOM 1734 C CA . ARG A 1 226 ? 0.430 8.130 -10.761 1.00 89.00 226 ARG A CA 1
ATOM 1735 C C . ARG A 1 226 ? 1.842 8.601 -11.062 1.00 89.00 226 ARG A C 1
ATOM 1737 O O . ARG A 1 226 ? 2.074 9.798 -11.196 1.00 89.00 226 ARG A O 1
ATOM 1744 N N . ARG A 1 227 ? 2.755 7.648 -11.229 1.00 88.44 227 ARG A N 1
ATOM 1745 C CA . ARG A 1 227 ? 4.149 7.885 -11.599 1.00 88.44 227 ARG A CA 1
ATOM 1746 C C . ARG A 1 227 ? 4.523 7.034 -12.800 1.00 88.44 227 ARG A C 1
ATOM 1748 O O . ARG A 1 227 ? 4.373 5.815 -12.749 1.00 88.44 227 ARG A O 1
ATOM 1755 N N . LEU A 1 228 ? 4.991 7.670 -13.870 1.00 85.44 228 LEU A N 1
ATOM 1756 C CA . LEU A 1 228 ? 5.534 6.967 -15.033 1.00 85.44 228 LEU A CA 1
ATOM 1757 C C . LEU A 1 228 ? 7.003 6.604 -14.802 1.00 85.44 228 LEU A C 1
ATOM 1759 O O . LEU A 1 228 ? 7.730 7.288 -14.079 1.00 85.44 228 LEU A O 1
ATOM 1763 N N . TYR A 1 229 ? 7.455 5.543 -15.457 1.00 79.44 229 TYR A N 1
ATOM 1764 C CA . TYR A 1 229 ? 8.858 5.173 -15.485 1.00 79.44 229 TYR A CA 1
ATOM 1765 C C . TYR A 1 229 ? 9.695 6.306 -16.096 1.00 79.44 229 TYR A C 1
ATOM 1767 O O . TYR A 1 229 ? 9.412 6.777 -17.195 1.00 79.44 229 TYR A O 1
ATOM 1775 N N . GLY A 1 230 ? 10.725 6.750 -15.370 1.00 80.06 230 GLY A N 1
ATOM 1776 C CA . GLY A 1 230 ? 11.609 7.837 -15.804 1.00 80.06 230 GLY A CA 1
ATOM 1777 C C . GLY A 1 230 ? 11.005 9.242 -15.710 1.00 80.06 230 GLY A C 1
ATOM 1778 O O . GLY A 1 230 ? 11.619 10.190 -16.191 1.00 80.06 230 GLY A O 1
ATOM 1779 N N . GLN A 1 231 ? 9.823 9.401 -15.108 1.00 83.94 231 GLN A N 1
ATOM 1780 C CA . G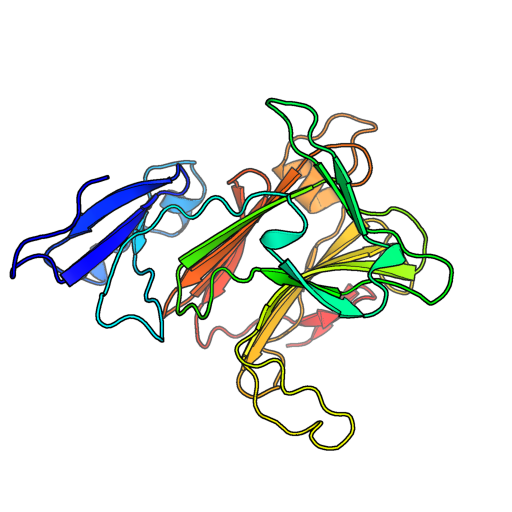LN A 1 231 ? 9.245 10.719 -14.863 1.00 83.94 231 GLN A CA 1
ATOM 1781 C C . GLN A 1 231 ? 10.075 11.493 -13.832 1.00 83.94 231 GLN A C 1
ATOM 1783 O O . GLN A 1 231 ? 10.332 10.984 -12.742 1.00 83.94 231 GLN A O 1
ATOM 1788 N N . ASN A 1 232 ? 10.414 12.747 -14.141 1.00 83.12 232 ASN A N 1
ATOM 1789 C CA . ASN A 1 232 ? 10.902 13.687 -13.134 1.00 83.12 232 ASN A CA 1
ATOM 1790 C C . ASN A 1 232 ? 9.757 14.024 -12.182 1.00 83.12 232 ASN A C 1
ATOM 1792 O O . ASN A 1 232 ? 8.688 14.456 -12.626 1.00 83.12 232 ASN A O 1
ATOM 1796 N N . ILE A 1 233 ? 9.977 13.827 -10.889 1.00 83.56 233 ILE A N 1
ATOM 1797 C CA . ILE A 1 233 ? 8.979 14.118 -9.869 1.00 83.56 233 ILE A CA 1
ATOM 1798 C C . ILE A 1 233 ? 9.487 15.174 -8.902 1.00 83.56 233 ILE A C 1
ATOM 1800 O O . ILE A 1 233 ? 10.675 15.236 -8.615 1.00 83.56 233 ILE A O 1
ATOM 1804 N N . THR A 1 234 ? 8.566 15.977 -8.381 1.00 84.44 234 THR A N 1
ATOM 1805 C CA . THR A 1 234 ? 8.832 16.813 -7.214 1.00 84.44 234 THR A CA 1
ATOM 1806 C C . THR A 1 234 ? 8.774 15.925 -5.981 1.00 84.44 234 THR A C 1
ATOM 1808 O O . THR A 1 234 ? 7.753 15.286 -5.720 1.00 84.44 234 THR A O 1
ATOM 1811 N N . TRP A 1 235 ? 9.876 15.877 -5.246 1.00 84.81 235 TRP A N 1
ATOM 1812 C CA . TRP A 1 235 ? 9.988 15.128 -4.002 1.00 84.81 235 TRP A CA 1
ATOM 1813 C C . TRP A 1 235 ? 9.308 15.945 -2.922 1.00 84.81 235 TRP A C 1
ATOM 1815 O O . TRP A 1 235 ? 9.529 17.151 -2.871 1.00 84.81 235 TRP A O 1
ATOM 1825 N N . THR A 1 236 ? 8.508 15.328 -2.062 1.00 86.94 236 THR A N 1
ATOM 1826 C CA . THR A 1 236 ? 7.970 15.989 -0.871 1.00 86.94 236 THR A CA 1
ATOM 1827 C C . THR A 1 236 ? 8.348 15.173 0.354 1.00 86.94 236 THR A C 1
ATOM 1829 O O . THR A 1 236 ? 7.882 14.045 0.511 1.00 86.94 236 THR A O 1
ATOM 1832 N N . GLU A 1 237 ? 9.192 15.747 1.211 1.00 85.75 237 GLU A N 1
ATOM 1833 C CA . GLU A 1 237 ? 9.608 15.143 2.478 1.00 85.75 237 GLU A CA 1
ATOM 1834 C C . GLU A 1 237 ? 8.430 15.033 3.456 1.00 85.75 237 GLU A C 1
ATOM 1836 O O . GLU A 1 237 ? 7.388 15.676 3.297 1.00 85.75 237 GLU A O 1
ATOM 1841 N N . MET A 1 238 ? 8.612 14.244 4.520 1.00 85.88 238 MET A N 1
ATOM 1842 C CA . MET A 1 238 ? 7.599 14.062 5.564 1.00 85.88 238 MET A CA 1
ATOM 1843 C C . MET A 1 238 ? 7.149 15.380 6.211 1.00 85.88 238 MET A C 1
ATOM 1845 O O . MET A 1 238 ? 6.004 15.488 6.631 1.00 85.88 238 MET A O 1
ATOM 1849 N N . ASP A 1 239 ? 8.017 16.391 6.292 1.00 84.00 239 ASP A N 1
ATOM 1850 C CA . ASP A 1 239 ? 7.669 17.709 6.842 1.00 84.00 239 ASP A CA 1
ATOM 1851 C C . ASP A 1 239 ? 6.994 18.649 5.822 1.00 84.00 239 ASP A C 1
ATOM 1853 O O . ASP A 1 239 ? 6.632 19.783 6.145 1.00 84.00 239 ASP A O 1
ATOM 1857 N N . GLY A 1 240 ? 6.792 18.177 4.589 1.00 79.75 240 GLY A N 1
ATOM 1858 C CA . GLY A 1 240 ? 6.144 18.906 3.506 1.00 79.75 240 GLY A CA 1
ATOM 1859 C C . GLY A 1 240 ? 7.077 19.769 2.654 1.00 79.75 240 GLY A C 1
ATOM 1860 O O . GLY A 1 240 ? 6.593 20.398 1.707 1.00 79.75 240 GLY A O 1
ATOM 1861 N N . ARG A 1 241 ? 8.387 19.821 2.935 1.00 84.19 241 ARG A N 1
ATOM 1862 C CA . ARG A 1 241 ? 9.355 20.496 2.054 1.00 84.19 241 ARG A CA 1
ATOM 1863 C C . ARG A 1 241 ? 9.474 19.763 0.728 1.00 84.19 241 ARG A C 1
ATOM 1865 O O . ARG A 1 241 ? 9.382 18.541 0.687 1.00 84.19 241 ARG A O 1
ATOM 1872 N N . SER A 1 242 ? 9.661 20.520 -0.353 1.00 85.00 242 SER A N 1
ATOM 1873 C CA . SER A 1 242 ? 9.719 19.963 -1.703 1.00 85.00 242 SER A CA 1
ATOM 1874 C C . SER A 1 242 ? 11.027 20.256 -2.433 1.00 85.00 242 SER A C 1
ATOM 1876 O O . SER A 1 242 ? 11.577 21.348 -2.291 1.00 85.00 242 SER A O 1
ATOM 1878 N N . TYR A 1 243 ? 11.484 19.290 -3.232 1.00 77.31 243 TYR A N 1
ATOM 1879 C CA . TYR A 1 243 ? 12.738 19.321 -3.996 1.00 77.31 243 TYR A CA 1
ATOM 1880 C C . TYR A 1 243 ? 12.496 18.905 -5.457 1.00 77.31 243 TYR A C 1
ATOM 1882 O O . TYR A 1 243 ? 11.502 18.235 -5.751 1.00 77.31 243 TYR A O 1
ATOM 1890 N N . TRP A 1 244 ? 13.381 19.336 -6.361 1.00 68.25 244 TRP A N 1
ATOM 1891 C CA . TRP A 1 244 ? 13.302 19.098 -7.810 1.00 68.25 244 TRP A CA 1
ATOM 1892 C C . TRP A 1 244 ? 14.284 18.029 -8.271 1.00 68.25 244 TRP A C 1
ATOM 1894 O O . TRP A 1 244 ? 15.421 18.031 -7.745 1.00 68.25 244 TRP A O 1
#